Protein AF-A0A525CAX9-F1 (afdb_monomer_lite)

Foldseek 3Di:
DFDEEEEQPEEAECEAAGGLHYAHQEYAEVEYADDNEAHHEYEYHYQEYEHQHLEYEAALEYEEPAPPPDDDFAHDYADYLEYEEHNEYEYPPHYHNQAHNEYAYHNHYAAHDHDLAHNWYWHPAPDNGTAIQGVCCLQANVVSLLVSLVVVVVVCVVPHDDDDPSNCLAPSNLVSLVVLLVLLVVVLVLVVVDDPDDPDDDDDDDDDPDDCRPVVVRRYDDNVSSVVNSVSSVLSNLLNVLLVDDPVPDDPVSLVSLVVSLVSSLVSLVNLVVVVVVVVVPDDDDRPHDPDPVSSVVSNVVSVVSRD

Sequence (308 aa):
MDNAALEQQASVNHSIIGPGTHIGQGEVHASIVGPMIAQHHQSLLIACDWRKGRGNIGYGANLGANHSSRLPDQSACFGEGQFFGLNSAVQFPGNLTEAPYSILAISTTLKPQRICLPFSLIISGTNAFNRIIPAWNLENNIFLILRTYRKMSKRWQEGYSDAPDWNPFRSENRAFMHRACELLTIALDKHQELPSETQTATPNSNNMPLLLGEAATSSFAFQADIAAAVISYQQAIRFGELLDQPSELFGKKDVQEMNEIISEMLLNLNKCREKDRRLTQVVHPASPAPKDDAELLQLRDFLESLRP

Radius of gyration: 20.21 Å; chains: 1; bounding box: 51×52×52 Å

Structure (mmCIF, N/CA/C/O backbone):
data_AF-A0A525CAX9-F1
#
_entry.id   AF-A0A525CAX9-F1
#
loop_
_atom_site.group_PDB
_atom_site.id
_atom_site.type_symbol
_atom_site.label_atom_id
_atom_site.label_alt_id
_atom_site.label_comp_id
_atom_site.label_asym_id
_atom_site.label_entity_id
_atom_site.label_seq_id
_atom_site.pdbx_PDB_ins_code
_atom_site.Cartn_x
_atom_site.Cartn_y
_atom_site.Cartn_z
_atom_site.occupancy
_atom_site.B_iso_or_equiv
_atom_site.auth_seq_id
_atom_site.auth_comp_id
_atom_site.auth_asym_id
_atom_site.auth_atom_id
_atom_site.pdbx_PDB_model_num
ATOM 1 N N . MET A 1 1 ? -13.240 8.210 -21.929 1.00 47.75 1 MET A N 1
ATOM 2 C CA . MET A 1 1 ? -12.255 7.576 -22.835 1.00 47.75 1 MET A CA 1
ATOM 3 C C . MET A 1 1 ? -11.226 6.953 -21.924 1.00 47.75 1 MET A C 1
ATOM 5 O O . MET A 1 1 ? -10.614 7.690 -21.156 1.00 47.75 1 MET A O 1
ATOM 9 N N . ASP A 1 2 ? -11.092 5.632 -21.962 1.00 61.34 2 ASP A N 1
ATOM 10 C CA . ASP A 1 2 ? -10.185 4.929 -21.064 1.00 61.34 2 ASP A CA 1
ATOM 11 C C . ASP A 1 2 ? -8.745 5.094 -21.549 1.00 61.34 2 ASP A C 1
ATOM 13 O O . ASP A 1 2 ? -8.355 4.499 -22.551 1.00 61.34 2 ASP A O 1
ATOM 17 N N . ASN A 1 3 ? -7.962 5.935 -20.869 1.00 76.88 3 ASN A N 1
ATOM 18 C CA . ASN A 1 3 ? -6.652 6.368 -21.360 1.00 76.88 3 ASN A CA 1
ATOM 19 C C . ASN A 1 3 ? -5.520 5.890 -20.443 1.00 76.88 3 ASN A C 1
ATOM 21 O O . ASN A 1 3 ? -5.593 6.044 -19.226 1.00 76.88 3 ASN A O 1
ATOM 25 N N . ALA A 1 4 ? -4.435 5.388 -21.030 1.00 84.06 4 ALA A N 1
ATOM 26 C CA . ALA A 1 4 ? -3.138 5.218 -20.376 1.00 84.06 4 ALA A CA 1
ATOM 27 C C . ALA A 1 4 ? -2.102 6.109 -21.078 1.00 84.06 4 ALA A C 1
ATOM 29 O O . ALA A 1 4 ? -2.215 6.350 -22.281 1.00 84.06 4 ALA A O 1
ATOM 30 N N . ALA A 1 5 ? -1.111 6.606 -20.338 1.00 89.31 5 ALA A N 1
ATOM 31 C CA . ALA A 1 5 ? -0.101 7.526 -20.861 1.00 89.31 5 ALA A CA 1
ATOM 32 C C . ALA A 1 5 ? 1.304 6.919 -20.772 1.00 89.31 5 ALA A C 1
ATOM 34 O O . ALA A 1 5 ? 1.722 6.465 -19.703 1.00 89.31 5 ALA A O 1
ATOM 35 N N . LEU A 1 6 ? 2.026 6.944 -21.895 1.00 91.00 6 LEU A N 1
ATOM 36 C CA . LEU A 1 6 ? 3.449 6.617 -21.986 1.00 91.00 6 LEU A CA 1
ATOM 37 C C . LEU A 1 6 ? 4.216 7.894 -22.316 1.00 91.00 6 LEU A C 1
ATOM 39 O O . LEU A 1 6 ? 3.932 8.553 -23.315 1.00 91.00 6 LEU A O 1
ATOM 43 N N . GLU A 1 7 ? 5.183 8.247 -21.480 1.00 90.19 7 GLU A N 1
ATOM 44 C CA . GLU A 1 7 ? 5.907 9.510 -21.577 1.00 90.19 7 GLU A CA 1
ATOM 45 C C . GLU A 1 7 ? 7.417 9.292 -21.464 1.00 90.19 7 GLU A C 1
ATOM 47 O O . GLU A 1 7 ? 7.889 8.288 -20.930 1.00 90.19 7 GLU A O 1
ATOM 52 N N . GLN A 1 8 ? 8.191 10.272 -21.942 1.00 87.62 8 GLN A N 1
ATOM 53 C CA . GLN A 1 8 ? 9.625 10.388 -21.648 1.00 87.62 8 GLN A CA 1
ATOM 54 C C . GLN A 1 8 ? 10.411 9.089 -21.917 1.00 87.62 8 GLN A C 1
ATOM 56 O O . GLN A 1 8 ? 11.187 8.647 -21.081 1.00 87.62 8 GLN A O 1
ATOM 61 N N . GLN A 1 9 ? 10.190 8.479 -23.087 1.00 90.50 9 GLN A N 1
ATOM 62 C CA . GLN A 1 9 ? 10.870 7.248 -23.526 1.00 90.50 9 GLN A CA 1
ATOM 63 C C . GLN A 1 9 ? 10.543 5.991 -22.698 1.00 90.50 9 GLN A C 1
ATOM 65 O O . GLN A 1 9 ? 11.319 5.039 -22.698 1.00 90.50 9 GLN A O 1
ATOM 70 N N . ALA A 1 10 ? 9.389 5.955 -22.026 1.00 93.62 10 ALA A N 1
ATOM 71 C CA . ALA A 1 10 ? 8.881 4.730 -21.417 1.00 93.62 10 ALA A CA 1
ATOM 72 C C . ALA A 1 10 ? 8.770 3.579 -22.436 1.00 93.62 10 ALA A C 1
ATOM 74 O O . ALA A 1 10 ? 8.394 3.787 -23.593 1.00 93.62 10 ALA A O 1
ATOM 75 N N . SER A 1 11 ? 9.054 2.358 -21.980 1.00 94.75 11 SER A N 1
ATOM 76 C CA . SER A 1 11 ? 9.025 1.137 -22.792 1.00 94.75 11 SER A CA 1
ATOM 77 C C . SER A 1 11 ? 8.061 0.126 -22.183 1.00 94.75 11 SER A C 1
ATOM 79 O O . SER A 1 11 ? 8.110 -0.145 -20.984 1.00 94.75 11 SER A O 1
ATOM 81 N N . VAL A 1 12 ? 7.176 -0.436 -23.007 1.00 95.62 12 VAL A N 1
ATOM 82 C CA . VAL A 1 12 ? 6.201 -1.446 -22.586 1.00 95.62 12 VAL A CA 1
ATOM 83 C C . VAL A 1 12 ? 6.246 -2.618 -23.555 1.00 95.62 12 VAL A C 1
ATOM 85 O O . VAL A 1 12 ? 5.993 -2.452 -24.744 1.00 95.62 12 VAL A O 1
ATOM 88 N N . ASN A 1 13 ? 6.533 -3.812 -23.041 1.00 94.44 13 ASN A N 1
ATOM 89 C CA . ASN A 1 13 ? 6.677 -5.034 -23.827 1.00 94.44 13 ASN A CA 1
ATOM 90 C C . ASN A 1 13 ? 5.852 -6.166 -23.211 1.00 94.44 13 ASN A C 1
ATOM 92 O O . ASN A 1 13 ? 5.913 -6.402 -22.004 1.00 94.44 13 ASN A O 1
ATOM 96 N N . HIS A 1 14 ? 5.082 -6.888 -24.030 1.00 94.56 14 HIS A N 1
ATOM 97 C CA . HIS A 1 14 ? 4.277 -8.043 -23.596 1.00 94.56 14 HIS A CA 1
ATOM 98 C C . HIS A 1 14 ? 3.426 -7.786 -22.338 1.00 94.56 14 HIS A C 1
ATOM 100 O O . HIS A 1 14 ? 3.301 -8.657 -21.483 1.00 94.56 14 HIS A O 1
ATOM 106 N N . SER A 1 15 ? 2.881 -6.578 -22.193 1.00 95.25 15 SER A N 1
ATOM 107 C CA . SER A 1 15 ? 2.218 -6.144 -20.962 1.00 95.25 15 SER A CA 1
ATOM 108 C C . SER A 1 15 ? 0.845 -5.545 -21.240 1.00 95.25 15 SER A C 1
ATOM 110 O O . SER A 1 15 ? 0.604 -4.993 -22.312 1.00 95.25 15 SER A O 1
ATOM 112 N N . ILE A 1 16 ? -0.045 -5.641 -20.254 1.00 95.81 16 ILE A N 1
ATOM 113 C CA . ILE A 1 16 ? -1.383 -5.046 -20.281 1.00 95.81 16 ILE A CA 1
ATOM 114 C C . ILE A 1 16 ? -1.382 -3.841 -19.346 1.00 95.81 16 ILE A C 1
ATOM 116 O O . ILE A 1 16 ? -1.094 -3.982 -18.157 1.00 95.81 16 ILE A O 1
ATOM 120 N N . ILE A 1 17 ? -1.724 -2.665 -19.875 1.00 95.69 17 ILE A N 1
ATOM 121 C CA . ILE A 1 17 ? -1.769 -1.417 -19.108 1.00 95.69 17 ILE A CA 1
ATOM 122 C C . ILE A 1 17 ? -3.225 -1.017 -18.875 1.00 95.69 17 ILE A C 1
ATOM 124 O O . ILE A 1 17 ? -3.993 -0.844 -19.818 1.00 95.69 17 ILE A O 1
ATOM 128 N N . GLY A 1 18 ? -3.600 -0.897 -17.604 1.00 92.50 18 GLY A N 1
ATOM 129 C CA . GLY A 1 18 ? -4.933 -0.493 -17.181 1.00 92.50 18 GLY A CA 1
ATOM 130 C C . GLY A 1 18 ? -5.179 1.018 -17.300 1.00 92.50 18 GLY A C 1
ATOM 131 O O . GLY A 1 18 ? -4.233 1.806 -17.381 1.00 92.50 18 GLY A O 1
ATOM 132 N N . PRO A 1 19 ? -6.452 1.441 -17.256 1.00 90.38 19 PRO A N 1
ATOM 133 C CA . PRO A 1 19 ? -6.845 2.838 -17.410 1.00 90.38 19 PRO A CA 1
ATOM 134 C C . PRO A 1 19 ? -6.269 3.752 -16.325 1.00 90.38 19 PRO A C 1
ATOM 136 O O . PRO A 1 19 ? -6.124 3.368 -15.164 1.00 90.38 19 PRO A O 1
ATOM 139 N N . GLY A 1 20 ? -5.944 4.986 -16.697 1.00 89.00 20 GLY A N 1
ATOM 140 C CA . GLY A 1 20 ? -5.397 6.014 -15.814 1.00 89.00 20 GLY A CA 1
ATOM 141 C C . GLY A 1 20 ? -3.953 5.770 -15.372 1.00 89.00 20 GLY A C 1
ATOM 142 O O . GLY A 1 20 ? -3.403 6.576 -14.617 1.00 89.00 20 GLY A O 1
ATOM 143 N N . THR A 1 21 ? -3.324 4.681 -15.821 1.00 93.25 21 THR A N 1
ATOM 144 C CA . THR A 1 21 ? -1.914 4.399 -15.554 1.00 93.25 21 THR A CA 1
ATOM 145 C C . THR A 1 21 ? -1.020 5.331 -16.374 1.00 93.25 21 THR A C 1
ATOM 147 O O . THR A 1 21 ? -1.235 5.529 -17.569 1.00 93.25 21 THR A O 1
ATOM 150 N N . HIS A 1 22 ? -0.019 5.909 -15.713 1.00 93.25 22 HIS A N 1
ATOM 151 C CA . HIS A 1 22 ? 0.978 6.795 -16.308 1.00 93.25 22 HIS A CA 1
ATOM 152 C C . HIS A 1 22 ? 2.366 6.185 -16.109 1.00 93.25 22 HIS A C 1
ATOM 154 O O . HIS A 1 22 ? 2.772 5.961 -14.965 1.00 93.25 22 HIS A O 1
ATOM 160 N N . ILE A 1 23 ? 3.078 5.942 -17.209 1.00 94.00 23 ILE A N 1
ATOM 161 C CA . ILE A 1 23 ? 4.429 5.372 -17.229 1.00 94.00 23 ILE A CA 1
ATOM 162 C C . ILE A 1 23 ? 5.360 6.371 -17.918 1.00 94.00 23 ILE A C 1
ATOM 164 O O . ILE A 1 23 ? 5.251 6.620 -19.114 1.00 94.00 23 ILE A O 1
ATOM 168 N N . GLY A 1 24 ? 6.275 6.945 -17.147 1.00 91.00 24 GLY A N 1
ATOM 169 C CA . GLY A 1 24 ? 7.298 7.891 -17.564 1.00 91.00 24 GLY A CA 1
ATOM 170 C C . GLY A 1 24 ? 8.687 7.324 -17.287 1.00 91.00 24 GLY A C 1
ATOM 171 O O . GLY A 1 24 ? 8.960 6.881 -16.172 1.00 91.00 24 GLY A O 1
ATOM 172 N N . GLN A 1 25 ? 9.554 7.338 -18.301 1.00 91.75 25 GLN A N 1
ATOM 173 C CA . GLN A 1 25 ? 10.970 6.926 -18.251 1.00 91.75 25 GLN A CA 1
ATOM 174 C C . GLN A 1 25 ? 11.291 5.488 -17.818 1.00 91.75 25 GLN A C 1
ATOM 176 O O . GLN A 1 25 ? 12.467 5.138 -17.786 1.00 91.75 25 GLN A O 1
ATOM 181 N N . GLY A 1 26 ? 10.322 4.653 -17.443 1.00 91.25 26 GLY A N 1
ATOM 182 C CA . GLY A 1 26 ? 10.619 3.288 -17.010 1.00 91.25 26 GLY A CA 1
ATOM 183 C C . GLY A 1 26 ? 10.142 2.200 -17.963 1.00 91.25 26 GLY A C 1
ATOM 184 O O . GLY A 1 26 ? 9.510 2.454 -18.991 1.00 91.25 26 GLY A O 1
ATOM 185 N N . GLU A 1 27 ? 10.491 0.976 -17.594 1.00 94.88 27 GLU A N 1
ATOM 186 C CA . GLU A 1 27 ? 10.393 -0.220 -18.422 1.00 94.88 27 GLU A CA 1
ATOM 187 C C . GLU A 1 27 ? 9.393 -1.196 -17.799 1.00 94.88 27 GLU A C 1
ATOM 189 O O . GLU A 1 27 ? 9.493 -1.528 -16.617 1.00 94.88 27 GLU A O 1
ATOM 194 N N . VAL A 1 28 ? 8.417 -1.657 -18.583 1.00 95.44 28 VAL A N 1
ATOM 195 C CA . VAL A 1 28 ? 7.389 -2.612 -18.147 1.00 95.44 28 VAL A CA 1
ATOM 196 C C . VAL A 1 28 ? 7.375 -3.817 -19.082 1.00 95.44 28 VAL A C 1
ATOM 198 O O . VAL A 1 28 ? 7.108 -3.687 -20.276 1.00 95.44 28 VAL A O 1
ATOM 201 N N . HIS A 1 29 ? 7.654 -5.002 -18.547 1.00 94.12 29 HIS A N 1
ATOM 202 C CA . HIS A 1 29 ? 7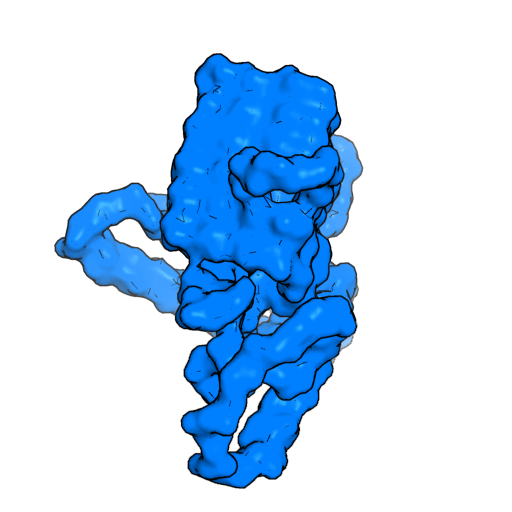.790 -6.243 -19.306 1.00 94.12 29 HIS A CA 1
ATOM 203 C C . HIS A 1 29 ? 6.924 -7.357 -18.714 1.00 94.12 29 HIS A C 1
ATOM 205 O O . HIS A 1 29 ? 6.898 -7.549 -17.499 1.00 94.12 29 HIS A O 1
ATOM 211 N N . ALA A 1 30 ? 6.244 -8.130 -19.565 1.00 93.38 30 ALA A N 1
ATOM 212 C CA . ALA A 1 30 ? 5.488 -9.324 -19.163 1.00 93.38 30 ALA A CA 1
ATOM 213 C C . ALA A 1 30 ? 4.566 -9.108 -17.938 1.00 93.38 30 ALA A C 1
ATOM 215 O O . ALA A 1 30 ? 4.484 -9.968 -17.065 1.00 93.38 30 ALA A O 1
ATOM 216 N N . SER A 1 31 ? 3.931 -7.937 -17.827 1.00 94.62 31 SER A N 1
ATOM 217 C CA . SER A 1 31 ? 3.226 -7.503 -16.613 1.00 94.62 31 SER A CA 1
ATOM 218 C C . SER A 1 31 ? 1.786 -7.067 -16.889 1.00 94.62 31 SER A C 1
ATOM 220 O O . SER A 1 31 ? 1.436 -6.663 -17.997 1.00 94.62 31 SER A O 1
ATOM 222 N N . ILE A 1 32 ? 0.944 -7.099 -15.857 1.00 95.81 32 ILE A N 1
ATOM 223 C CA . ILE A 1 32 ? -0.391 -6.490 -15.862 1.00 95.81 32 ILE A CA 1
ATOM 224 C C . ILE A 1 32 ? -0.364 -5.322 -14.877 1.00 95.81 32 ILE A C 1
ATOM 226 O O . ILE A 1 32 ? -0.189 -5.534 -13.682 1.00 95.81 32 ILE A O 1
ATOM 230 N N . VAL A 1 33 ? -0.511 -4.087 -15.360 1.00 95.62 33 VAL A N 1
ATOM 231 C CA . VAL A 1 33 ? -0.244 -2.872 -14.574 1.00 95.62 33 VAL A CA 1
ATOM 232 C C . VAL A 1 33 ? -1.423 -1.912 -14.649 1.00 95.62 33 VAL A C 1
ATOM 234 O O . VAL A 1 33 ? -1.624 -1.231 -15.652 1.00 95.62 33 VAL A O 1
ATOM 237 N N . GLY A 1 34 ? -2.189 -1.798 -13.568 1.00 91.19 34 GLY A N 1
ATOM 238 C CA . GLY A 1 34 ? -3.208 -0.760 -13.423 1.00 91.19 34 GLY A CA 1
ATOM 239 C C . GLY A 1 34 ? -4.495 -1.282 -12.801 1.00 91.19 34 GLY A C 1
ATOM 240 O O . GLY A 1 34 ? -4.584 -2.467 -12.496 1.00 91.19 34 GLY A O 1
ATOM 241 N N . PRO A 1 35 ? -5.500 -0.413 -12.616 1.00 92.06 35 PRO A N 1
ATOM 242 C CA . PRO A 1 35 ? -5.592 0.973 -13.104 1.00 92.06 35 PRO A CA 1
ATOM 243 C C . PRO A 1 35 ? -4.819 1.995 -12.254 1.00 92.06 35 PRO A C 1
ATOM 245 O O . PRO A 1 35 ? -4.370 1.684 -11.157 1.00 92.06 35 PRO A O 1
ATOM 248 N N . MET A 1 36 ? -4.720 3.246 -12.710 1.00 91.06 36 MET A N 1
ATOM 249 C CA . MET A 1 36 ? -4.302 4.400 -11.892 1.00 91.06 36 MET A CA 1
ATOM 250 C C . MET A 1 36 ? -2.930 4.254 -11.208 1.00 91.06 36 MET A C 1
ATOM 252 O O . MET A 1 36 ? -2.714 4.763 -10.106 1.00 91.06 36 MET A O 1
ATOM 256 N N . ILE A 1 37 ? -1.992 3.556 -11.851 1.00 93.75 37 ILE A N 1
ATOM 257 C CA . ILE A 1 37 ? -0.610 3.464 -11.372 1.00 93.75 37 ILE A CA 1
ATOM 258 C C . ILE A 1 37 ? 0.186 4.679 -11.842 1.00 93.75 37 ILE A C 1
ATOM 260 O O . ILE A 1 37 ? 0.045 5.136 -12.975 1.00 93.75 37 ILE A O 1
ATOM 264 N N . ALA A 1 38 ? 1.026 5.203 -10.958 1.00 92.44 38 ALA A N 1
ATOM 265 C CA . ALA A 1 38 ? 1.937 6.294 -11.254 1.00 92.44 38 ALA A CA 1
ATOM 266 C C . ALA A 1 38 ? 3.389 5.806 -11.225 1.00 92.44 38 ALA A C 1
ATOM 268 O O . ALA A 1 38 ? 3.915 5.465 -10.167 1.00 92.44 38 ALA A O 1
ATOM 269 N N . GLN A 1 39 ? 4.036 5.833 -12.384 1.00 92.69 39 GLN A N 1
ATOM 270 C CA . GLN A 1 39 ? 5.456 5.569 -12.564 1.00 92.69 39 GLN A CA 1
ATOM 271 C C . GLN A 1 39 ? 6.042 6.776 -13.293 1.00 92.69 39 GLN A C 1
ATOM 273 O O . GLN A 1 39 ? 5.865 6.907 -14.492 1.00 92.69 39 GLN A O 1
ATOM 278 N N . HIS A 1 40 ? 6.652 7.720 -12.578 1.00 87.25 40 HIS A N 1
ATOM 279 C CA . HIS A 1 40 ? 7.065 9.010 -13.164 1.00 87.25 40 HIS A CA 1
ATOM 280 C C . HIS A 1 40 ? 8.547 9.086 -13.538 1.00 87.25 40 HIS A C 1
ATOM 282 O O . HIS A 1 40 ? 8.970 10.044 -14.180 1.00 87.25 40 HIS A O 1
ATOM 288 N N . HIS A 1 41 ? 9.336 8.115 -13.095 1.00 92.06 41 HIS A N 1
ATOM 289 C CA . HIS A 1 41 ? 10.780 8.120 -13.243 1.00 92.06 41 HIS A CA 1
ATOM 290 C C . HIS A 1 41 ? 11.278 6.736 -13.657 1.00 92.06 41 HIS A C 1
ATOM 292 O O . HIS A 1 41 ? 10.556 5.738 -13.538 1.00 92.06 41 HIS A O 1
ATOM 298 N N . GLN A 1 42 ? 12.542 6.679 -14.079 1.00 94.38 42 GLN A N 1
ATOM 299 C CA . GLN A 1 42 ? 13.192 5.433 -14.460 1.00 94.38 42 GLN A CA 1
ATOM 300 C C . GLN A 1 42 ? 13.060 4.384 -13.351 1.00 94.38 42 GLN A C 1
ATOM 302 O O . GLN A 1 42 ? 13.404 4.624 -12.195 1.00 94.38 42 GLN A O 1
ATOM 307 N N . SER A 1 43 ? 12.483 3.247 -13.711 1.00 94.81 43 SER A N 1
ATOM 308 C CA . SER A 1 43 ? 12.160 2.112 -12.846 1.00 94.81 43 SER A CA 1
ATOM 309 C C . SER A 1 43 ? 11.848 0.912 -13.737 1.00 94.81 43 SER A C 1
ATOM 311 O O . SER A 1 43 ? 11.619 1.077 -14.939 1.00 94.81 43 SER A O 1
ATOM 313 N N . LEU A 1 44 ? 11.859 -0.285 -13.159 1.00 93.50 44 LEU A N 1
ATOM 314 C CA . LEU A 1 44 ? 11.668 -1.535 -13.883 1.00 93.50 44 LEU A CA 1
ATOM 315 C C . LEU A 1 44 ? 10.531 -2.345 -13.257 1.00 93.50 44 LEU A C 1
ATOM 317 O O . LEU A 1 44 ? 10.551 -2.591 -12.052 1.00 93.50 44 LEU A O 1
ATOM 321 N N . LEU A 1 45 ? 9.581 -2.789 -14.078 1.00 93.62 45 LEU A N 1
ATOM 322 C CA . LEU A 1 45 ? 8.586 -3.814 -13.755 1.00 93.62 45 LEU A CA 1
ATOM 323 C C . LEU A 1 45 ? 8.744 -4.994 -14.712 1.00 93.62 45 LEU A C 1
ATOM 325 O O . LEU A 1 45 ? 8.618 -4.825 -15.924 1.00 93.62 45 LEU A O 1
ATOM 329 N N . ILE A 1 46 ? 8.940 -6.197 -14.182 1.00 92.75 46 ILE A N 1
ATOM 330 C CA . ILE A 1 46 ? 8.961 -7.440 -14.964 1.00 92.75 46 ILE A CA 1
ATOM 331 C C . ILE A 1 46 ? 8.091 -8.482 -14.267 1.00 92.75 46 ILE A C 1
ATOM 333 O O . ILE A 1 46 ? 8.179 -8.600 -13.055 1.00 92.75 46 ILE A O 1
ATOM 337 N N . ALA A 1 47 ? 7.281 -9.254 -14.998 1.00 92.31 47 ALA A N 1
ATOM 338 C CA . ALA A 1 47 ? 6.506 -10.383 -14.452 1.00 92.31 47 ALA A CA 1
ATOM 339 C C . ALA A 1 47 ? 5.668 -10.033 -13.199 1.00 92.31 47 ALA A C 1
ATOM 341 O O . ALA A 1 47 ? 5.567 -10.809 -12.243 1.00 92.31 47 ALA A O 1
ATOM 342 N N . CYS A 1 48 ? 5.066 -8.842 -13.200 1.00 93.50 48 CYS A N 1
ATOM 343 C CA . CYS A 1 48 ? 4.243 -8.335 -12.107 1.00 93.50 48 CYS A CA 1
ATOM 344 C C . CYS A 1 48 ? 2.748 -8.386 -12.460 1.00 93.50 48 CYS A C 1
ATOM 346 O O . CYS A 1 48 ? 2.335 -7.915 -13.519 1.00 93.50 48 CYS A O 1
ATOM 348 N N . ASP A 1 49 ? 1.921 -8.890 -11.545 1.00 95.12 49 ASP A N 1
ATOM 349 C CA . ASP A 1 49 ? 0.461 -8.770 -11.575 1.00 95.12 49 ASP A CA 1
ATOM 350 C C . ASP A 1 49 ? 0.010 -7.690 -10.585 1.00 95.12 49 ASP A C 1
ATOM 352 O O . ASP A 1 49 ? 0.024 -7.876 -9.366 1.00 95.12 49 ASP A O 1
ATOM 356 N N . TRP A 1 50 ? -0.410 -6.547 -11.122 1.00 95.88 50 TRP A N 1
ATOM 357 C CA . TRP A 1 50 ? -0.873 -5.397 -10.359 1.00 95.88 50 TRP A CA 1
ATOM 358 C C . TRP A 1 50 ? -2.228 -4.874 -10.847 1.00 95.88 50 TRP A C 1
ATOM 360 O O . TRP A 1 50 ? -2.437 -3.668 -10.981 1.00 95.88 50 TRP A O 1
ATOM 370 N N . ARG A 1 51 ? -3.180 -5.792 -11.062 1.00 94.38 51 ARG A N 1
ATOM 371 C CA . ARG A 1 51 ? -4.570 -5.494 -11.476 1.00 94.38 51 ARG A CA 1
ATOM 372 C C . ARG A 1 51 ? -5.372 -4.628 -10.498 1.00 94.38 51 ARG A C 1
ATOM 374 O O . ARG A 1 51 ? -6.388 -4.045 -10.864 1.00 94.38 51 ARG A O 1
ATOM 381 N N . LYS A 1 52 ? -4.965 -4.585 -9.227 1.00 93.00 52 LYS A N 1
ATOM 382 C CA . LYS A 1 52 ? -5.643 -3.796 -8.183 1.00 93.00 52 LYS A CA 1
ATOM 383 C C . LYS A 1 52 ? -5.274 -2.305 -8.226 1.00 93.00 52 LYS A C 1
ATOM 385 O O . LYS A 1 52 ? -6.013 -1.481 -7.678 1.00 93.00 52 LYS A O 1
ATOM 390 N N . GLY A 1 53 ? -4.173 -1.963 -8.902 1.00 93.44 53 GLY A N 1
ATOM 391 C CA . GLY A 1 53 ? -3.844 -0.597 -9.288 1.00 93.44 53 GLY A CA 1
ATOM 392 C C . GLY A 1 53 ? -3.611 0.397 -8.145 1.00 93.44 53 GLY A C 1
ATOM 393 O O . GLY A 1 53 ? -3.292 0.024 -7.018 1.00 93.44 53 GLY A O 1
ATOM 394 N N . ARG A 1 54 ? -3.791 1.690 -8.450 1.00 92.38 54 ARG A N 1
ATOM 395 C CA . ARG A 1 54 ? -3.729 2.853 -7.535 1.00 92.38 54 ARG A CA 1
ATOM 396 C C . ARG A 1 54 ? -2.374 3.073 -6.860 1.00 92.38 54 ARG A C 1
ATOM 398 O O . ARG A 1 54 ? -2.273 3.810 -5.883 1.00 92.38 54 ARG A O 1
ATOM 405 N N . GLY A 1 55 ? -1.349 2.410 -7.373 1.00 94.19 55 GLY A N 1
ATOM 406 C CA . GLY A 1 55 ? -0.014 2.392 -6.810 1.00 94.19 55 GLY A CA 1
ATOM 407 C C . GLY A 1 55 ? 0.893 3.519 -7.265 1.00 94.19 55 GLY A C 1
ATOM 408 O O . GLY A 1 55 ? 0.582 4.285 -8.180 1.00 94.19 55 GLY A O 1
ATOM 409 N N . ASN A 1 56 ? 2.064 3.568 -6.643 1.00 95.31 56 ASN A N 1
ATOM 410 C CA . ASN A 1 56 ? 3.131 4.486 -7.008 1.00 95.31 56 ASN A CA 1
ATOM 411 C C . ASN A 1 56 ? 4.483 3.766 -7.011 1.00 95.31 56 ASN A C 1
ATOM 413 O O . ASN A 1 56 ? 4.761 2.952 -6.126 1.00 95.31 56 ASN A O 1
ATOM 417 N N . ILE A 1 57 ? 5.308 4.076 -8.007 1.00 96.12 57 ILE A N 1
ATOM 418 C CA . ILE A 1 57 ? 6.634 3.501 -8.201 1.00 96.12 57 ILE A CA 1
ATOM 419 C C . ILE A 1 57 ? 7.667 4.630 -8.158 1.00 96.12 57 ILE A C 1
ATOM 421 O O . ILE A 1 57 ? 7.677 5.529 -9.003 1.00 96.12 57 ILE A O 1
ATOM 425 N N . GLY A 1 58 ? 8.537 4.574 -7.152 1.00 94.88 58 GLY A N 1
ATOM 426 C CA . GLY A 1 58 ? 9.651 5.492 -6.982 1.00 94.88 58 GLY A CA 1
ATOM 427 C C . GLY A 1 58 ? 10.762 5.280 -8.012 1.00 94.88 58 GLY A C 1
ATOM 428 O O . GLY A 1 58 ? 10.924 4.200 -8.579 1.00 94.88 58 GLY A O 1
ATOM 429 N N . TYR A 1 59 ? 11.568 6.321 -8.223 1.00 95.25 59 TYR A N 1
ATOM 430 C CA . TYR A 1 59 ? 12.760 6.241 -9.069 1.00 95.25 59 TYR A CA 1
ATOM 431 C C . TYR A 1 59 ? 13.713 5.130 -8.608 1.00 95.25 59 TYR A C 1
ATOM 433 O O . TYR A 1 59 ? 13.939 4.952 -7.410 1.00 95.25 59 TYR A O 1
ATOM 441 N N . GLY A 1 60 ? 14.266 4.396 -9.569 1.00 94.56 60 GLY A N 1
ATOM 442 C CA . GLY A 1 60 ? 15.192 3.289 -9.356 1.00 94.56 60 GLY A CA 1
ATOM 443 C C . GLY A 1 60 ? 14.556 2.038 -8.752 1.00 94.56 60 GLY A C 1
ATOM 444 O O . GLY A 1 60 ? 15.276 1.083 -8.467 1.00 94.56 60 GLY A O 1
ATOM 445 N N . ALA A 1 61 ? 13.233 2.012 -8.543 1.00 95.81 61 ALA A N 1
ATOM 446 C CA . ALA A 1 61 ? 12.563 0.813 -8.063 1.00 95.81 61 ALA A CA 1
ATOM 447 C C . ALA A 1 61 ? 12.661 -0.318 -9.104 1.00 95.81 61 ALA A C 1
ATOM 449 O O . ALA A 1 61 ? 12.389 -0.108 -10.289 1.00 95.81 61 ALA A O 1
ATOM 450 N N . ASN A 1 62 ? 13.042 -1.513 -8.652 1.00 94.69 62 ASN A N 1
ATOM 451 C CA . ASN A 1 62 ? 13.206 -2.709 -9.474 1.00 94.69 62 ASN A CA 1
ATOM 452 C C . ASN A 1 62 ? 12.236 -3.806 -9.012 1.00 94.69 62 ASN A C 1
ATOM 454 O O . ASN A 1 62 ? 12.526 -4.591 -8.103 1.00 94.69 62 ASN A O 1
ATOM 458 N N . LEU A 1 63 ? 11.051 -3.830 -9.616 1.00 93.50 63 LEU A N 1
ATOM 459 C CA . LEU A 1 63 ? 9.993 -4.784 -9.314 1.00 93.50 63 LEU A CA 1
ATOM 460 C C . LEU A 1 63 ? 10.133 -5.994 -10.242 1.00 93.50 63 LEU A C 1
ATOM 462 O O . LEU A 1 63 ? 9.635 -5.998 -11.365 1.00 93.50 63 LEU A O 1
ATOM 466 N N . GLY A 1 64 ? 10.856 -7.006 -9.769 1.00 79.00 64 GLY A N 1
ATOM 467 C CA . GLY A 1 64 ? 11.255 -8.160 -10.575 1.00 79.00 64 GLY A CA 1
ATOM 468 C C . GLY A 1 64 ? 12.758 -8.313 -10.732 1.00 79.00 64 GLY A C 1
ATOM 469 O O . GLY A 1 64 ? 13.245 -8.749 -11.774 1.00 79.00 64 GLY A O 1
ATOM 470 N N . ALA A 1 65 ? 13.497 -8.028 -9.659 1.00 68.50 65 ALA A N 1
ATOM 471 C CA . ALA A 1 65 ? 14.936 -8.224 -9.557 1.00 68.50 65 ALA A CA 1
ATOM 472 C C . ALA A 1 65 ? 15.291 -9.722 -9.411 1.00 68.50 65 ALA A C 1
ATOM 474 O O . ALA A 1 65 ? 15.889 -10.131 -8.416 1.00 68.50 65 ALA A O 1
ATOM 475 N N . ASN A 1 66 ? 14.888 -10.559 -10.374 1.00 69.50 66 ASN A N 1
ATOM 476 C CA . ASN A 1 66 ? 15.043 -12.017 -10.315 1.00 69.50 66 ASN A CA 1
ATOM 477 C C . ASN A 1 66 ? 15.998 -12.592 -11.379 1.00 69.50 66 ASN A C 1
ATOM 479 O O . ASN A 1 66 ? 15.866 -13.743 -11.779 1.00 69.50 66 ASN A O 1
ATOM 483 N N . HIS A 1 67 ? 17.028 -11.844 -11.786 1.00 63.47 67 HIS A N 1
ATOM 484 C CA . HIS A 1 67 ? 18.138 -12.362 -12.605 1.00 63.47 67 HIS A CA 1
ATOM 485 C C . HIS A 1 67 ? 19.056 -13.303 -11.782 1.00 63.47 67 HIS A C 1
ATOM 487 O O . HIS A 1 67 ? 20.258 -13.089 -11.644 1.00 63.47 67 HIS A O 1
ATOM 493 N N . SER A 1 68 ? 18.478 -14.342 -11.171 1.00 63.97 68 SER A N 1
ATOM 494 C CA . SER A 1 68 ? 19.113 -15.196 -10.159 1.00 63.97 68 SER A CA 1
ATOM 495 C C . SER A 1 68 ? 19.790 -16.446 -10.728 1.00 63.97 68 SER A C 1
ATOM 497 O O . SER A 1 68 ? 20.268 -17.277 -9.957 1.00 63.97 68 SER A O 1
ATOM 499 N N . SER A 1 69 ? 19.861 -16.587 -12.061 1.00 63.31 69 SER A N 1
ATOM 500 C CA . SER A 1 69 ? 20.367 -17.771 -12.789 1.00 63.31 69 SER A CA 1
ATOM 501 C C . SER A 1 69 ? 19.600 -19.082 -12.525 1.00 63.31 69 SER A C 1
ATOM 503 O O . SER A 1 69 ? 20.095 -20.166 -12.831 1.00 63.31 69 SER A O 1
ATOM 505 N N . ARG A 1 70 ? 18.390 -19.001 -11.953 1.00 58.44 70 ARG A N 1
ATOM 506 C CA . ARG A 1 70 ? 17.514 -20.148 -11.651 1.00 58.44 70 ARG A CA 1
ATOM 507 C C . ARG A 1 70 ? 16.439 -20.328 -12.745 1.00 58.44 70 ARG A C 1
ATOM 509 O O . ARG A 1 70 ? 16.284 -19.463 -13.597 1.00 58.44 70 ARG A O 1
ATOM 516 N N . LEU A 1 71 ? 15.770 -21.491 -12.755 1.00 48.28 71 LEU A N 1
ATOM 517 C CA . LEU A 1 71 ? 14.699 -21.890 -13.699 1.00 48.28 71 LEU A CA 1
ATOM 518 C C . LEU A 1 71 ? 13.576 -20.826 -13.835 1.00 48.28 71 LEU A C 1
ATOM 520 O O . LEU A 1 71 ? 13.367 -20.084 -12.877 1.00 48.28 71 LEU A O 1
ATOM 524 N N . PRO A 1 72 ? 12.842 -20.790 -14.977 1.00 50.59 72 PRO A N 1
ATOM 525 C CA . PRO A 1 72 ? 12.005 -19.663 -15.406 1.00 50.59 72 PRO A CA 1
ATOM 526 C C . PRO A 1 72 ? 10.984 -19.169 -14.376 1.00 50.59 72 PRO A C 1
ATOM 528 O O . PRO A 1 72 ? 10.388 -19.935 -13.616 1.00 50.59 72 PRO A O 1
ATOM 531 N N . ASP A 1 73 ? 10.821 -17.848 -14.402 1.00 61.94 73 ASP A N 1
ATOM 532 C CA . ASP A 1 73 ? 10.753 -16.997 -13.223 1.00 61.94 73 ASP A CA 1
ATOM 533 C C . ASP A 1 73 ? 9.343 -16.821 -12.653 1.00 61.94 73 ASP A C 1
ATOM 535 O O . ASP A 1 73 ? 8.368 -16.576 -13.360 1.00 61.94 73 ASP A O 1
ATOM 539 N N . GLN A 1 74 ? 9.258 -16.942 -11.329 1.00 78.06 74 GLN A N 1
ATOM 540 C CA . GLN A 1 74 ? 8.056 -16.698 -10.532 1.00 78.06 74 GLN A CA 1
ATOM 541 C C . GLN A 1 74 ? 7.570 -15.249 -10.721 1.00 78.06 74 GLN A C 1
ATOM 543 O O . GLN A 1 74 ? 8.305 -14.413 -11.229 1.00 78.06 74 GLN A O 1
ATOM 548 N N . SER A 1 75 ? 6.346 -14.929 -10.312 1.00 87.50 75 SER A N 1
ATOM 549 C CA . SER A 1 75 ? 5.808 -13.568 -10.418 1.00 87.50 75 SER A CA 1
ATOM 550 C C . SER A 1 75 ? 5.773 -12.856 -9.067 1.00 87.50 75 SER A C 1
ATOM 552 O O . SER A 1 75 ? 5.946 -13.469 -8.002 1.00 87.50 75 SER A O 1
ATOM 554 N N . ALA A 1 76 ? 5.500 -11.553 -9.105 1.00 92.00 76 ALA A N 1
ATOM 555 C CA . ALA A 1 76 ? 4.951 -10.858 -7.951 1.00 92.00 76 ALA A CA 1
ATOM 556 C C . ALA A 1 76 ? 3.512 -10.415 -8.190 1.00 92.00 76 ALA A C 1
ATOM 558 O O . ALA A 1 76 ? 3.173 -9.936 -9.269 1.00 92.00 76 ALA A O 1
ATOM 559 N N . CYS A 1 77 ? 2.687 -10.534 -7.154 1.00 95.31 77 CYS A N 1
ATOM 560 C CA . CYS A 1 77 ? 1.321 -10.031 -7.145 1.00 95.31 77 CYS A CA 1
ATOM 561 C C . CYS A 1 77 ? 1.205 -8.894 -6.131 1.00 95.31 77 CYS A C 1
ATOM 563 O O . CYS A 1 77 ? 1.569 -9.062 -4.963 1.00 95.31 77 CYS A O 1
ATOM 565 N N . PHE A 1 78 ? 0.680 -7.749 -6.556 1.00 96.94 78 PHE A N 1
ATOM 566 C CA . PHE A 1 78 ? 0.593 -6.551 -5.726 1.00 96.94 78 PHE A CA 1
ATOM 567 C C . PHE A 1 78 ? -0.854 -6.174 -5.404 1.00 96.94 78 PHE A C 1
ATOM 569 O O . PHE A 1 78 ? -1.745 -6.232 -6.256 1.00 96.94 78 PHE A O 1
ATOM 576 N N . GLY A 1 79 ? -1.077 -5.771 -4.151 1.00 94.81 79 GLY A N 1
ATOM 577 C CA . GLY A 1 79 ? -2.336 -5.191 -3.696 1.00 94.81 79 GLY A CA 1
ATOM 578 C C . GLY A 1 79 ? -2.549 -3.783 -4.244 1.00 94.81 79 GLY A C 1
ATOM 579 O O . GLY A 1 79 ? -1.665 -3.175 -4.855 1.00 94.81 79 GLY A O 1
ATOM 580 N N . GLU A 1 80 ? -3.744 -3.240 -4.037 1.00 93.69 80 GLU A N 1
ATOM 581 C CA . GLU A 1 80 ? -4.014 -1.859 -4.431 1.00 93.69 80 GLU A CA 1
ATOM 582 C C . GLU A 1 80 ? -3.135 -0.875 -3.654 1.00 93.69 80 GLU A C 1
ATOM 584 O O . GLU A 1 80 ? -2.730 -1.144 -2.524 1.00 93.69 80 GLU A O 1
ATOM 589 N N . GLY A 1 81 ? -2.883 0.300 -4.220 1.00 94.44 81 GLY A N 1
ATOM 590 C CA . GLY A 1 81 ? -2.307 1.406 -3.458 1.00 94.44 81 GLY A CA 1
ATOM 591 C C . GLY A 1 81 ? -0.873 1.178 -2.981 1.00 94.44 81 GLY A C 1
ATOM 592 O O . GLY A 1 81 ? -0.371 1.984 -2.201 1.00 94.44 81 GLY A O 1
ATOM 593 N N . GLN A 1 82 ? -0.214 0.099 -3.416 1.00 96.25 82 GLN A N 1
ATOM 594 C CA . GLN A 1 82 ? 1.151 -0.202 -3.009 1.00 96.25 82 GLN A CA 1
ATOM 595 C C . GLN A 1 82 ? 2.090 0.926 -3.459 1.00 96.25 82 GLN A C 1
ATOM 597 O O . GLN A 1 82 ? 2.030 1.409 -4.594 1.00 96.25 82 GLN A O 1
ATOM 602 N N . PHE A 1 83 ? 2.956 1.354 -2.550 1.00 96.56 83 PHE A N 1
ATOM 603 C CA . PHE A 1 83 ? 3.959 2.375 -2.810 1.00 96.56 83 PHE A CA 1
ATOM 604 C C . PHE A 1 83 ? 5.345 1.742 -2.734 1.00 96.56 83 PHE A C 1
ATOM 606 O O . PHE A 1 83 ? 5.735 1.208 -1.695 1.00 96.56 83 PHE A O 1
ATOM 613 N N . PHE A 1 84 ? 6.101 1.813 -3.822 1.00 97.19 84 PHE A N 1
ATOM 614 C CA . PHE A 1 84 ? 7.479 1.338 -3.872 1.00 97.19 84 PHE A CA 1
ATOM 615 C C . PHE A 1 84 ? 8.432 2.520 -3.735 1.00 97.19 84 PHE A C 1
ATOM 617 O O . PHE A 1 84 ? 8.467 3.402 -4.589 1.00 97.19 84 PHE A O 1
ATOM 624 N N . GLY A 1 85 ? 9.185 2.557 -2.636 1.00 95.31 85 GLY A N 1
ATOM 625 C CA . GLY A 1 85 ? 10.153 3.607 -2.346 1.00 95.31 85 GLY A CA 1
ATOM 626 C C . GLY A 1 85 ? 11.289 3.668 -3.363 1.00 95.31 85 GLY A C 1
ATOM 627 O O . GLY A 1 85 ? 11.517 2.733 -4.136 1.00 95.31 85 GLY A O 1
ATOM 628 N N . LEU A 1 86 ? 12.022 4.782 -3.344 1.00 94.94 86 LEU A N 1
ATOM 629 C CA . LEU A 1 86 ? 13.171 4.990 -4.227 1.00 94.94 86 LEU A CA 1
ATOM 630 C C . LEU A 1 86 ? 14.180 3.843 -4.073 1.00 94.94 86 LEU A C 1
ATOM 632 O O . LEU A 1 86 ? 14.422 3.391 -2.954 1.00 94.94 86 LEU A O 1
ATOM 636 N N . ASN A 1 87 ? 14.760 3.368 -5.173 1.00 95.50 87 ASN A N 1
ATOM 637 C CA . ASN A 1 87 ? 15.746 2.277 -5.192 1.00 95.50 87 ASN A CA 1
ATOM 638 C C . ASN A 1 87 ? 15.315 0.997 -4.447 1.00 95.50 87 ASN A C 1
ATOM 640 O O . ASN A 1 87 ? 16.159 0.208 -4.022 1.00 95.50 87 ASN A O 1
ATOM 644 N N . SER A 1 88 ? 14.014 0.793 -4.230 1.00 95.50 88 SER A N 1
ATOM 645 C CA . SER A 1 88 ? 13.511 -0.447 -3.643 1.00 95.50 88 SER A CA 1
ATOM 646 C C . SER A 1 88 ? 13.548 -1.580 -4.669 1.00 95.50 88 SER A C 1
ATOM 648 O O . SER A 1 88 ? 13.542 -1.344 -5.874 1.00 95.50 88 SER A O 1
ATOM 650 N N . ALA A 1 89 ? 13.604 -2.826 -4.213 1.00 94.94 89 ALA A N 1
ATOM 651 C CA . ALA A 1 89 ? 13.625 -3.984 -5.101 1.00 94.94 89 ALA A CA 1
ATOM 652 C C . ALA A 1 89 ? 12.632 -5.043 -4.635 1.00 94.94 89 ALA A C 1
ATOM 654 O O . ALA A 1 89 ? 12.414 -5.199 -3.438 1.00 94.94 89 ALA A O 1
ATOM 655 N N . VAL A 1 90 ? 12.056 -5.801 -5.564 1.00 93.75 90 VAL A N 1
ATOM 656 C CA . VAL A 1 90 ? 11.213 -6.961 -5.254 1.00 93.75 90 VAL A CA 1
ATOM 657 C C . VAL A 1 90 ? 11.831 -8.208 -5.862 1.00 93.75 90 VAL A C 1
ATOM 659 O O . VAL A 1 90 ? 11.983 -8.299 -7.081 1.00 93.75 90 VAL A O 1
ATOM 662 N N . GLN A 1 91 ? 12.179 -9.159 -4.997 1.00 89.88 91 GLN A N 1
ATOM 663 C CA . GLN A 1 91 ? 12.587 -10.507 -5.378 1.00 89.88 91 GLN A CA 1
ATOM 664 C C . GLN A 1 91 ? 11.369 -11.425 -5.444 1.00 89.88 91 GLN A C 1
ATOM 666 O O . GLN A 1 91 ? 10.400 -11.254 -4.702 1.00 89.88 91 GLN A O 1
ATOM 671 N N . PHE A 1 92 ? 11.430 -12.424 -6.319 1.00 88.12 92 PHE A N 1
ATOM 672 C CA . PHE A 1 92 ? 10.331 -13.359 -6.523 1.00 88.12 92 PHE A CA 1
ATOM 673 C C . PHE A 1 92 ? 10.528 -14.673 -5.764 1.00 88.12 92 PHE A C 1
ATOM 675 O O . PHE A 1 92 ? 11.666 -15.129 -5.617 1.00 88.12 92 PHE A O 1
ATOM 682 N N . PRO A 1 93 ? 9.434 -15.313 -5.313 1.00 89.38 93 PRO A N 1
ATOM 683 C CA . PRO A 1 93 ? 8.032 -14.875 -5.423 1.00 89.38 93 PRO A CA 1
ATOM 684 C C . PRO A 1 93 ? 7.659 -13.788 -4.405 1.00 89.38 93 PRO A C 1
ATOM 686 O O . PRO A 1 93 ? 8.047 -13.865 -3.242 1.00 89.38 93 PRO A O 1
ATOM 689 N N . GLY A 1 94 ? 6.844 -12.815 -4.818 1.00 89.88 94 GLY A N 1
ATOM 690 C CA . GLY A 1 94 ? 6.312 -11.776 -3.927 1.00 89.88 94 GLY A CA 1
ATOM 691 C C . GLY A 1 94 ? 4.786 -11.748 -3.938 1.00 89.88 94 GLY A C 1
ATOM 692 O O . GLY A 1 94 ? 4.181 -11.743 -5.004 1.00 89.88 94 GLY A O 1
ATOM 693 N N . ASN A 1 95 ? 4.132 -11.710 -2.777 1.00 94.56 95 ASN A N 1
ATOM 694 C CA . ASN A 1 95 ? 2.674 -11.571 -2.731 1.00 94.56 95 ASN A CA 1
ATOM 695 C C . ASN A 1 95 ? 2.233 -10.540 -1.685 1.00 94.56 95 ASN A C 1
ATOM 697 O O . ASN A 1 95 ? 2.360 -10.765 -0.484 1.00 94.56 95 ASN A O 1
ATOM 701 N N . LEU A 1 96 ? 1.691 -9.424 -2.169 1.00 96.62 96 LEU A N 1
ATOM 702 C CA . LEU A 1 96 ? 1.157 -8.311 -1.385 1.00 96.62 96 LEU A CA 1
ATOM 703 C C . LEU A 1 96 ? -0.338 -8.080 -1.662 1.00 96.62 96 LEU A C 1
ATOM 705 O O . LEU A 1 96 ? -0.844 -6.994 -1.389 1.00 96.62 96 LEU A O 1
ATOM 709 N N . THR A 1 97 ? -1.061 -9.050 -2.237 1.00 96.31 97 THR A N 1
ATOM 710 C CA . THR A 1 97 ? -2.471 -8.856 -2.640 1.00 96.31 97 THR A CA 1
ATOM 711 C C . THR A 1 97 ? -3.394 -8.553 -1.463 1.00 96.31 97 THR A C 1
ATOM 713 O O . THR A 1 97 ? -4.420 -7.911 -1.650 1.00 96.31 97 THR A O 1
ATOM 716 N N . GLU A 1 98 ? -3.010 -8.988 -0.262 1.00 96.62 98 GLU A N 1
ATOM 717 C CA . GLU A 1 98 ? -3.731 -8.778 1.002 1.00 96.62 98 GLU A CA 1
ATOM 718 C C . GLU A 1 98 ? -3.036 -7.737 1.898 1.00 96.62 98 GLU A C 1
ATOM 720 O O . GLU A 1 98 ? -3.312 -7.646 3.092 1.00 96.62 98 GLU A O 1
ATOM 725 N N . ALA A 1 99 ? -2.115 -6.950 1.333 1.00 96.88 99 ALA A N 1
ATOM 726 C CA . ALA A 1 99 ? -1.439 -5.849 2.015 1.00 96.88 99 ALA A CA 1
ATOM 727 C C . ALA A 1 99 ? -1.668 -4.497 1.305 1.00 96.88 99 ALA A C 1
ATOM 729 O O . ALA A 1 99 ? -0.697 -3.776 1.046 1.00 96.88 99 ALA A O 1
ATOM 730 N N . PRO A 1 100 ? -2.925 -4.128 0.975 1.00 96.62 100 PRO A N 1
ATOM 731 C CA . PRO A 1 100 ? -3.233 -2.882 0.279 1.00 96.62 100 PRO A CA 1
ATOM 732 C C . PRO A 1 100 ? -2.666 -1.657 0.997 1.00 96.62 100 PRO A C 1
ATOM 734 O O . PRO A 1 100 ? -2.559 -1.634 2.223 1.00 96.62 100 PRO A O 1
ATOM 737 N N . TYR A 1 101 ? -2.324 -0.627 0.224 1.00 96.81 101 TYR A N 1
ATOM 738 C CA . TYR A 1 101 ? -1.793 0.650 0.708 1.00 96.81 101 TYR A CA 1
ATOM 739 C C . TYR A 1 101 ? -0.550 0.524 1.597 1.00 96.81 101 TYR A C 1
ATOM 741 O O . TYR A 1 101 ? -0.323 1.368 2.462 1.00 96.81 101 TYR A O 1
ATOM 749 N N . SER A 1 102 ? 0.263 -0.517 1.415 1.00 96.81 102 SER A N 1
ATOM 750 C CA . SER A 1 102 ? 1.544 -0.637 2.114 1.00 96.81 102 SER A CA 1
ATOM 751 C C . SER A 1 102 ? 2.648 0.140 1.388 1.00 96.81 102 SER A C 1
ATOM 753 O O . SER A 1 102 ? 2.557 0.429 0.192 1.00 96.81 102 SER A O 1
ATOM 755 N N . ILE A 1 103 ? 3.717 0.473 2.108 1.00 96.44 103 ILE A N 1
ATOM 756 C CA . ILE A 1 103 ? 4.927 1.102 1.569 1.00 96.44 103 ILE A CA 1
ATOM 757 C C . ILE A 1 103 ? 6.088 0.120 1.678 1.00 96.44 103 ILE A C 1
ATOM 759 O O . ILE A 1 103 ? 6.378 -0.372 2.765 1.00 96.44 103 ILE A O 1
ATOM 763 N N . LEU A 1 104 ? 6.801 -0.104 0.577 1.00 96.31 104 LEU A N 1
ATOM 764 C CA . LEU A 1 104 ? 8.163 -0.629 0.614 1.00 96.31 104 LEU A CA 1
ATOM 765 C C . LEU A 1 104 ? 9.122 0.550 0.770 1.00 96.31 104 LEU A C 1
ATOM 767 O O . LEU A 1 104 ? 9.127 1.450 -0.069 1.00 96.31 104 LEU A O 1
ATOM 771 N N . ALA A 1 105 ? 9.892 0.586 1.854 1.00 94.94 105 ALA A N 1
ATOM 772 C CA . ALA A 1 105 ? 10.750 1.724 2.155 1.00 94.94 105 ALA A CA 1
ATOM 773 C C . ALA A 1 105 ? 11.873 1.921 1.121 1.00 94.94 105 ALA A C 1
ATOM 775 O O . ALA A 1 105 ? 12.211 1.029 0.338 1.00 94.94 105 ALA A O 1
ATOM 776 N N . ILE A 1 106 ? 12.469 3.116 1.140 1.00 94.12 106 ILE A N 1
ATOM 777 C CA . ILE A 1 106 ? 13.632 3.458 0.314 1.00 94.12 106 ILE A CA 1
ATOM 778 C C . ILE A 1 106 ? 14.749 2.421 0.480 1.00 94.12 106 ILE A C 1
ATOM 780 O O . ILE A 1 106 ? 15.0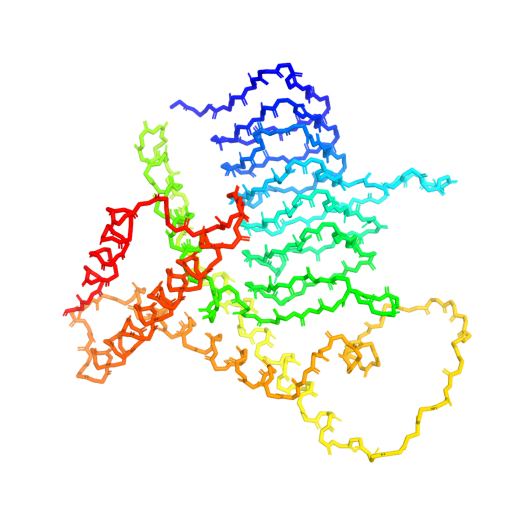01 1.940 1.588 1.00 94.12 106 ILE A O 1
ATOM 784 N N . SER A 1 107 ? 15.394 2.061 -0.629 1.00 94.06 107 SER A N 1
ATOM 785 C CA . SER A 1 107 ? 16.521 1.122 -0.674 1.00 94.06 107 SER A CA 1
ATOM 786 C C . SER A 1 107 ? 16.248 -0.225 0.013 1.00 94.06 107 SER A C 1
ATOM 788 O O . SER A 1 107 ? 17.172 -0.905 0.458 1.00 94.06 107 SER A O 1
ATOM 790 N N . THR A 1 108 ? 14.976 -0.621 0.132 1.00 93.56 108 THR A N 1
ATOM 791 C CA . THR A 1 108 ? 14.582 -1.891 0.746 1.00 93.56 108 THR A CA 1
ATOM 792 C C . THR A 1 108 ? 14.354 -2.938 -0.331 1.00 93.56 108 THR A C 1
ATOM 794 O O . THR A 1 108 ? 13.607 -2.716 -1.282 1.00 93.56 108 THR A O 1
ATOM 797 N N . THR A 1 109 ? 14.967 -4.109 -0.159 1.00 93.56 109 THR A N 1
ATOM 798 C CA . THR A 1 109 ? 14.659 -5.291 -0.972 1.00 93.56 109 THR A CA 1
ATOM 799 C C . THR A 1 109 ? 13.584 -6.115 -0.274 1.00 93.56 109 THR A C 1
ATOM 801 O O . THR A 1 109 ? 13.805 -6.603 0.838 1.00 93.56 109 THR A O 1
ATOM 804 N N . LEU A 1 110 ? 12.428 -6.272 -0.914 1.00 92.88 110 LEU A N 1
ATOM 805 C CA . LEU A 1 110 ? 11.420 -7.250 -0.537 1.00 92.88 110 LEU A CA 1
ATOM 806 C C . LEU A 1 110 ? 11.947 -8.640 -0.891 1.00 92.88 110 LEU A C 1
ATOM 808 O O . LEU A 1 110 ? 12.123 -8.968 -2.066 1.00 92.88 110 LEU A O 1
ATOM 812 N N . LYS A 1 111 ? 12.214 -9.434 0.141 1.00 90.75 111 LYS A N 1
ATOM 813 C CA . LYS A 1 111 ? 12.611 -10.835 0.012 1.00 90.75 111 LYS A CA 1
ATOM 814 C C . LYS A 1 111 ? 11.407 -11.685 -0.398 1.00 90.75 111 LYS A C 1
ATOM 816 O O . LYS A 1 111 ? 10.272 -11.249 -0.188 1.00 90.75 111 LYS A O 1
ATOM 821 N N . PRO A 1 112 ? 11.628 -12.898 -0.929 1.00 89.75 112 PRO A N 1
ATOM 822 C CA . PRO A 1 112 ? 10.534 -13.767 -1.321 1.00 89.75 112 PRO A CA 1
ATOM 823 C C . PRO A 1 112 ? 9.596 -14.129 -0.163 1.00 89.75 112 PRO A C 1
ATOM 825 O O . PRO A 1 112 ? 9.947 -14.933 0.700 1.00 89.75 112 PRO A O 1
ATOM 828 N N . GLN A 1 113 ? 8.412 -13.514 -0.116 1.00 89.25 113 GLN A N 1
ATOM 829 C CA . GLN A 1 113 ? 7.442 -13.705 0.964 1.00 89.25 113 GLN A CA 1
ATOM 830 C C . GLN A 1 113 ? 6.041 -13.204 0.581 1.00 89.25 113 GLN A C 1
ATOM 832 O O . GLN A 1 113 ? 5.862 -12.383 -0.326 1.00 89.25 113 GLN A O 1
ATOM 837 N N . ARG A 1 114 ? 5.042 -13.679 1.330 1.00 92.62 114 ARG A N 1
ATOM 838 C CA . ARG A 1 114 ? 3.670 -13.165 1.306 1.00 92.62 114 ARG A CA 1
ATOM 839 C C . ARG A 1 114 ? 3.444 -12.264 2.518 1.00 92.62 114 ARG A C 1
ATOM 841 O O . ARG A 1 114 ? 3.739 -12.680 3.635 1.00 92.62 114 ARG A O 1
ATOM 848 N N . ILE A 1 115 ? 2.903 -11.065 2.308 1.00 93.69 115 ILE A N 1
ATOM 849 C CA . ILE A 1 115 ? 2.517 -10.141 3.384 1.00 93.69 115 ILE A CA 1
ATOM 850 C C . ILE A 1 115 ? 1.009 -9.906 3.308 1.00 93.69 115 ILE A C 1
ATOM 852 O O . ILE A 1 115 ? 0.477 -9.566 2.254 1.00 93.69 115 ILE A O 1
ATOM 856 N N . CYS A 1 116 ? 0.342 -10.091 4.447 1.00 95.44 116 CYS A N 1
ATOM 857 C CA . CYS A 1 116 ? -1.113 -9.992 4.609 1.00 95.44 116 CYS A CA 1
ATOM 858 C C . CYS A 1 116 ? -1.501 -8.916 5.637 1.00 95.44 116 CYS A C 1
ATOM 860 O O . CYS A 1 116 ? -2.517 -9.030 6.315 1.00 95.44 116 CYS A O 1
ATOM 862 N N . LEU A 1 117 ? -0.626 -7.926 5.830 1.00 96.00 117 LEU A N 1
ATOM 863 C CA . LEU A 1 117 ? -0.813 -6.840 6.786 1.00 96.00 117 LEU A CA 1
ATOM 864 C C . LEU A 1 117 ? -1.021 -5.544 5.990 1.00 96.00 117 LEU A C 1
ATOM 866 O O . LEU A 1 117 ? -0.050 -5.031 5.423 1.00 96.00 117 LEU A O 1
ATOM 870 N N . PRO A 1 118 ? -2.256 -5.031 5.884 1.00 97.12 118 PRO A N 1
ATOM 871 C CA . PRO A 1 118 ? -2.557 -3.847 5.089 1.00 97.12 118 PRO A CA 1
ATOM 872 C C . PRO A 1 118 ? -1.979 -2.572 5.718 1.00 97.12 118 PRO A C 1
ATOM 874 O O . PRO A 1 118 ? -1.664 -2.526 6.902 1.00 97.12 118 PRO A O 1
ATOM 877 N N . PHE A 1 119 ? -1.835 -1.509 4.928 1.00 96.50 119 PHE A N 1
ATOM 878 C CA . PHE A 1 119 ? -1.352 -0.199 5.385 1.00 96.50 119 PHE A CA 1
ATOM 879 C C . PHE A 1 119 ? 0.026 -0.236 6.068 1.00 96.50 119 PHE A C 1
ATOM 881 O O . PHE A 1 119 ? 0.352 0.652 6.855 1.00 96.50 119 PHE A O 1
ATOM 888 N N . SER A 1 120 ? 0.839 -1.254 5.785 1.00 94.94 120 SER A N 1
ATOM 889 C CA . SER A 1 120 ? 2.094 -1.494 6.495 1.00 94.94 120 SER A CA 1
ATOM 890 C C . SER A 1 120 ? 3.245 -0.661 5.946 1.00 94.94 120 SER A C 1
ATOM 892 O O . SER A 1 120 ? 3.286 -0.324 4.763 1.00 94.94 120 SER A O 1
ATOM 894 N N . LEU A 1 121 ? 4.250 -0.424 6.784 1.00 94.31 121 LEU A N 1
ATOM 895 C CA . LEU A 1 121 ? 5.585 -0.042 6.337 1.00 94.31 121 LEU A CA 1
ATOM 896 C C . LEU A 1 121 ? 6.486 -1.282 6.337 1.00 94.31 121 LEU A C 1
ATOM 898 O O . LEU A 1 121 ? 6.655 -1.950 7.357 1.00 94.31 121 LEU A O 1
ATOM 902 N N . ILE A 1 122 ? 7.064 -1.585 5.180 1.00 93.75 122 ILE A N 1
ATOM 903 C CA . ILE A 1 122 ? 7.955 -2.719 4.949 1.00 93.75 122 ILE A CA 1
ATOM 904 C C . ILE A 1 122 ? 9.381 -2.180 4.861 1.00 93.75 122 ILE A C 1
ATOM 906 O O . ILE A 1 122 ? 9.698 -1.392 3.968 1.00 93.75 122 ILE A O 1
ATOM 910 N N . ILE A 1 123 ? 10.245 -2.624 5.771 1.00 91.25 123 ILE A N 1
ATOM 911 C CA . ILE A 1 123 ? 11.654 -2.218 5.833 1.00 91.25 123 ILE A CA 1
ATOM 912 C C . ILE A 1 123 ? 12.582 -3.428 5.733 1.00 91.25 123 ILE A C 1
ATOM 914 O O . ILE A 1 123 ? 12.168 -4.589 5.837 1.00 91.25 123 ILE A O 1
ATOM 918 N N . SER A 1 124 ? 13.867 -3.166 5.517 1.00 88.00 124 SER A N 1
ATOM 919 C CA . SER A 1 124 ? 14.898 -4.200 5.581 1.00 88.00 124 SER A CA 1
ATOM 920 C C . SER A 1 124 ? 14.879 -4.882 6.952 1.00 88.00 124 SER A C 1
ATOM 922 O O . SER A 1 124 ? 14.884 -4.222 7.990 1.00 88.00 124 SER A O 1
ATOM 924 N N . GLY A 1 125 ? 14.825 -6.213 6.950 1.00 81.75 125 GLY A N 1
ATOM 925 C CA . GLY A 1 125 ? 14.952 -7.035 8.152 1.00 81.75 125 GLY A CA 1
ATOM 926 C C . GLY A 1 125 ? 16.367 -7.591 8.304 1.00 81.75 125 GLY A C 1
ATOM 927 O O . GLY A 1 125 ? 17.134 -7.643 7.340 1.00 81.75 125 GLY A O 1
ATOM 928 N N . THR A 1 126 ? 16.706 -8.032 9.514 1.00 71.62 126 THR A N 1
ATOM 929 C CA . THR A 1 126 ? 18.005 -8.645 9.843 1.00 71.62 126 THR A CA 1
ATOM 930 C C . THR A 1 126 ? 18.097 -10.117 9.430 1.00 71.62 126 THR A C 1
ATOM 932 O O . THR A 1 126 ? 19.192 -10.625 9.218 1.00 71.62 126 THR A O 1
ATOM 935 N N . ASN A 1 127 ? 16.954 -10.78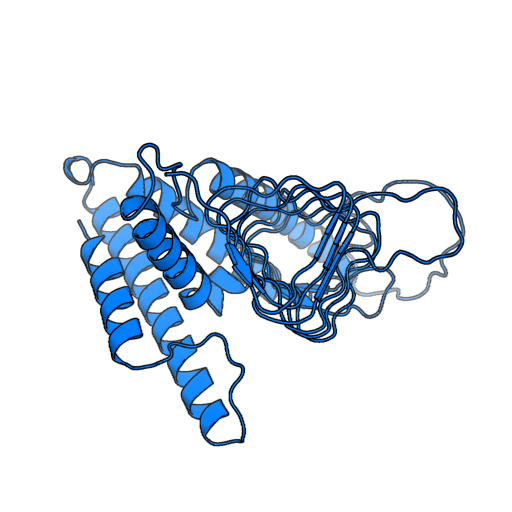9 9.270 1.00 68.00 127 ASN A N 1
ATOM 936 C CA . ASN A 1 127 ? 16.853 -12.233 9.032 1.00 68.00 127 ASN A CA 1
ATOM 937 C C . ASN A 1 127 ? 16.445 -12.547 7.585 1.00 68.00 127 ASN A C 1
ATOM 939 O O . ASN A 1 127 ? 16.512 -11.688 6.713 1.00 68.00 127 ASN A O 1
ATOM 943 N N . ALA A 1 128 ? 15.989 -13.771 7.306 1.00 80.94 128 ALA A N 1
ATOM 944 C CA . ALA A 1 128 ? 15.501 -14.201 5.990 1.00 80.94 128 ALA A CA 1
ATOM 945 C C . ALA A 1 128 ? 14.282 -13.412 5.460 1.00 80.94 128 ALA A C 1
ATOM 947 O O . ALA A 1 128 ? 13.971 -13.514 4.277 1.00 80.94 128 ALA A O 1
ATOM 948 N N . PHE A 1 129 ? 13.639 -12.589 6.294 1.00 84.94 129 PHE A N 1
ATOM 949 C CA . PHE A 1 129 ? 12.415 -11.855 5.971 1.00 84.94 129 PHE A CA 1
ATOM 950 C C . PHE A 1 129 ? 12.575 -10.348 6.168 1.00 84.94 129 PHE A C 1
ATOM 952 O O . PHE A 1 129 ? 13.517 -9.878 6.814 1.00 84.94 129 PHE A O 1
ATOM 959 N N . ASN A 1 130 ? 11.650 -9.582 5.595 1.00 90.50 130 ASN A N 1
ATOM 960 C CA . ASN A 1 130 ? 11.547 -8.157 5.896 1.00 90.50 130 ASN A CA 1
ATOM 961 C C . ASN A 1 130 ? 10.929 -7.942 7.281 1.00 90.50 130 ASN A C 1
ATOM 963 O O . ASN A 1 130 ? 10.189 -8.784 7.796 1.00 90.50 130 ASN A O 1
ATOM 967 N N . ARG A 1 131 ? 11.229 -6.786 7.875 1.00 88.69 131 ARG A N 1
ATOM 968 C CA . 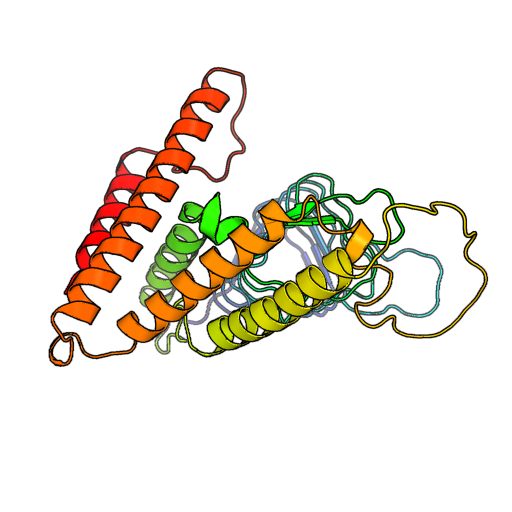ARG A 1 131 ? 10.542 -6.318 9.079 1.00 88.69 131 ARG A CA 1
ATOM 969 C C . ARG A 1 131 ? 9.314 -5.520 8.656 1.00 88.69 131 ARG A C 1
ATOM 971 O O . ARG A 1 131 ? 9.411 -4.660 7.777 1.00 88.69 131 ARG A O 1
ATOM 978 N N . ILE A 1 132 ? 8.174 -5.835 9.265 1.00 90.44 132 ILE A N 1
ATOM 979 C CA . ILE A 1 132 ? 6.870 -5.273 8.908 1.00 90.44 132 ILE A CA 1
ATOM 980 C C . ILE A 1 132 ? 6.353 -4.467 10.091 1.00 90.44 132 ILE A C 1
ATOM 982 O O . ILE A 1 132 ? 6.265 -4.979 11.205 1.00 90.44 132 ILE A O 1
ATOM 986 N N . ILE A 1 133 ? 6.008 -3.208 9.842 1.00 89.94 133 ILE A N 1
ATOM 987 C CA . ILE A 1 133 ? 5.347 -2.340 10.814 1.00 89.94 133 ILE A CA 1
ATOM 988 C C . ILE A 1 133 ? 3.883 -2.223 10.364 1.00 89.94 133 ILE A C 1
ATOM 990 O O . ILE A 1 133 ? 3.607 -1.487 9.410 1.00 89.94 133 ILE A O 1
ATOM 994 N N . PRO A 1 134 ? 2.966 -3.010 10.957 1.00 92.38 134 PRO A N 1
ATOM 995 C CA . PRO A 1 134 ? 1.565 -3.042 10.547 1.00 92.38 134 PRO A CA 1
ATOM 996 C C . PRO A 1 134 ? 0.857 -1.712 10.813 1.00 92.38 134 PRO A C 1
ATOM 998 O O . PRO A 1 134 ? 1.268 -0.963 11.693 1.00 92.38 134 PRO A O 1
ATOM 1001 N N . ALA A 1 135 ? -0.196 -1.419 10.041 1.00 93.38 135 ALA A N 1
ATOM 1002 C CA . ALA A 1 135 ? -1.021 -0.211 10.168 1.00 93.38 135 ALA A CA 1
ATOM 1003 C C . ALA A 1 135 ? -0.264 1.136 10.122 1.00 93.38 135 ALA A C 1
ATOM 1005 O O . ALA A 1 135 ? -0.846 2.183 10.407 1.00 93.38 135 ALA A O 1
ATOM 1006 N N . TRP A 1 136 ? 1.011 1.148 9.721 1.00 91.38 136 TRP A N 1
ATOM 1007 C CA . TRP A 1 136 ? 1.855 2.340 9.759 1.00 91.38 136 TRP A CA 1
ATOM 1008 C C . TRP A 1 136 ? 1.251 3.530 9.008 1.00 91.38 136 TRP A C 1
ATOM 1010 O O . TRP A 1 136 ? 1.304 4.653 9.499 1.00 91.38 136 TRP A O 1
ATOM 1020 N N . ASN A 1 137 ? 0.636 3.316 7.842 1.00 92.00 137 ASN A N 1
ATOM 1021 C CA . ASN A 1 137 ? -0.008 4.406 7.109 1.00 92.00 137 ASN A CA 1
ATOM 1022 C C . ASN A 1 137 ? -1.273 4.930 7.802 1.00 92.00 137 ASN A C 1
ATOM 1024 O O . ASN A 1 137 ? -1.588 6.099 7.625 1.00 92.00 137 ASN A O 1
ATOM 1028 N N . LEU A 1 138 ? -1.978 4.128 8.604 1.00 91.00 138 LEU A N 1
ATOM 1029 C CA . LEU A 1 138 ? -3.142 4.602 9.366 1.00 91.00 138 LEU A CA 1
ATOM 1030 C C . LEU A 1 138 ? -2.711 5.528 10.510 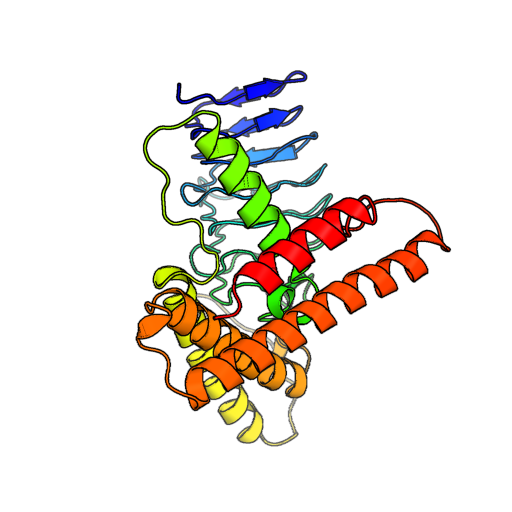1.00 91.00 138 LEU A C 1
ATOM 1032 O O . LEU A 1 138 ? -3.297 6.589 10.710 1.00 91.00 138 LEU A O 1
ATOM 1036 N N . GLU A 1 139 ? -1.638 5.159 11.206 1.00 84.62 139 GLU A N 1
ATOM 1037 C CA . GLU A 1 139 ? -1.151 5.889 12.378 1.00 84.62 139 GLU A CA 1
ATOM 1038 C C . GLU A 1 139 ? -0.255 7.082 12.002 1.00 84.62 139 GLU A C 1
ATOM 1040 O O . GLU A 1 139 ? -0.390 8.192 12.519 1.00 84.62 139 GLU A O 1
ATOM 1045 N N . ASN A 1 140 ? 0.690 6.861 11.087 1.00 83.00 140 ASN A N 1
ATOM 1046 C CA . ASN A 1 140 ? 1.819 7.761 10.859 1.00 83.00 140 ASN A CA 1
ATOM 1047 C C . ASN A 1 140 ? 1.772 8.508 9.525 1.00 83.00 140 ASN A C 1
ATOM 1049 O O . ASN A 1 140 ? 2.551 9.448 9.358 1.00 83.00 140 ASN A O 1
ATOM 1053 N N . ASN A 1 141 ? 0.911 8.104 8.584 1.00 84.38 141 ASN A N 1
ATOM 1054 C CA . ASN A 1 141 ? 0.862 8.692 7.244 1.00 84.38 141 ASN A CA 1
ATOM 1055 C C . ASN A 1 141 ? -0.537 8.622 6.605 1.00 84.38 141 ASN A C 1
ATOM 1057 O O . ASN A 1 141 ? -0.697 8.298 5.424 1.00 84.38 141 ASN A O 1
ATOM 1061 N N . ILE A 1 142 ? -1.566 8.968 7.384 1.00 87.19 142 ILE A N 1
ATOM 1062 C CA . ILE A 1 142 ? -2.960 8.974 6.909 1.00 87.19 142 ILE A CA 1
ATOM 1063 C C . ILE A 1 142 ? -3.148 9.935 5.724 1.00 87.19 142 ILE A C 1
ATOM 1065 O O . ILE A 1 142 ? -3.986 9.719 4.847 1.00 87.19 142 ILE A O 1
ATOM 1069 N N . PHE A 1 143 ? -2.292 10.960 5.646 1.00 85.56 143 PHE A N 1
ATOM 1070 C CA . PHE A 1 143 ? -2.197 11.877 4.517 1.00 85.56 143 PHE A CA 1
ATOM 1071 C C . PHE A 1 143 ? -2.035 11.148 3.177 1.00 85.56 143 PHE A C 1
ATOM 1073 O O . PHE A 1 143 ? -2.761 11.461 2.234 1.00 85.56 143 PHE A O 1
ATOM 1080 N N . LEU A 1 144 ? -1.128 10.167 3.077 1.00 87.12 144 LEU A N 1
ATOM 1081 C CA . LEU A 1 144 ? -0.896 9.424 1.833 1.00 87.12 144 LEU A CA 1
ATOM 1082 C C . LEU A 1 144 ? -2.167 8.715 1.356 1.00 87.12 144 LEU A C 1
ATOM 1084 O O . LEU A 1 144 ? -2.483 8.764 0.165 1.00 87.12 144 LEU A O 1
ATOM 1088 N N . ILE A 1 145 ? -2.895 8.083 2.278 1.00 90.06 145 ILE A N 1
ATOM 1089 C CA . ILE A 1 145 ? -4.124 7.337 1.983 1.00 90.06 145 ILE A CA 1
ATOM 1090 C C . ILE A 1 145 ? -5.190 8.296 1.441 1.00 90.06 145 ILE A C 1
ATOM 1092 O O . ILE A 1 145 ? -5.691 8.104 0.330 1.00 90.06 145 ILE A O 1
ATOM 1096 N N . LEU A 1 146 ? -5.485 9.368 2.183 1.00 88.44 146 LEU A N 1
ATOM 1097 C CA . LEU A 1 146 ? -6.532 10.331 1.827 1.00 88.44 146 LEU A CA 1
ATOM 1098 C C . LEU A 1 146 ? -6.197 11.107 0.550 1.00 88.44 146 LEU A C 1
ATOM 1100 O O . LEU A 1 146 ? -7.057 11.295 -0.314 1.00 88.44 146 LEU A O 1
ATOM 1104 N N . ARG A 1 147 ? -4.931 11.509 0.383 1.00 85.69 147 ARG A N 1
ATOM 1105 C CA . ARG A 1 147 ? -4.443 12.154 -0.840 1.00 85.69 147 ARG A CA 1
ATOM 1106 C C . ARG A 1 147 ? -4.619 11.237 -2.042 1.00 85.69 147 ARG A C 1
ATOM 1108 O O . ARG A 1 147 ? -5.078 11.695 -3.087 1.00 85.69 147 ARG A O 1
ATOM 1115 N N . THR A 1 148 ? -4.235 9.967 -1.913 1.00 87.06 148 THR A N 1
ATOM 1116 C CA . THR A 1 148 ? -4.343 8.992 -3.004 1.00 87.06 148 THR A CA 1
ATOM 1117 C C . THR A 1 148 ? -5.800 8.786 -3.376 1.00 87.06 148 THR A C 1
ATOM 1119 O O . THR A 1 148 ? -6.135 8.934 -4.547 1.00 87.06 148 THR A O 1
ATOM 1122 N N . TYR A 1 149 ? -6.670 8.556 -2.391 1.00 88.00 149 TYR A N 1
ATOM 1123 C CA . TYR A 1 149 ? -8.107 8.439 -2.611 1.00 88.00 149 TYR A CA 1
ATOM 1124 C C . TYR A 1 149 ? -8.663 9.648 -3.376 1.00 88.00 149 TYR A C 1
ATOM 1126 O O . TYR A 1 149 ? -9.133 9.496 -4.499 1.00 88.00 149 TYR A O 1
ATOM 1134 N N . ARG A 1 150 ? -8.501 10.866 -2.844 1.00 85.50 150 ARG A N 1
ATOM 1135 C CA . ARG A 1 150 ? -9.009 12.099 -3.470 1.00 85.50 150 ARG A CA 1
ATOM 1136 C C . ARG A 1 150 ? -8.450 12.319 -4.876 1.00 85.50 150 ARG A C 1
ATOM 1138 O O . ARG A 1 150 ? -9.198 12.654 -5.795 1.00 85.50 150 ARG A O 1
ATOM 1145 N N . LYS A 1 151 ? -7.133 12.160 -5.052 1.00 84.69 151 LYS A N 1
ATOM 1146 C CA . LYS A 1 151 ? -6.457 12.375 -6.340 1.00 84.69 151 LYS A CA 1
ATOM 1147 C C . LYS A 1 151 ? -6.954 11.392 -7.390 1.00 84.69 151 LYS A C 1
ATOM 1149 O O . LYS A 1 151 ? -7.175 11.809 -8.525 1.00 84.69 151 LYS A O 1
ATOM 1154 N N . MET A 1 152 ? -7.105 10.120 -7.025 1.00 85.06 152 MET A N 1
ATOM 1155 C CA . MET A 1 152 ? -7.631 9.128 -7.950 1.00 85.06 152 MET A CA 1
ATOM 1156 C C . MET A 1 152 ? -9.085 9.454 -8.261 1.00 85.06 152 MET A C 1
ATOM 1158 O O . MET A 1 152 ? -9.362 9.683 -9.436 1.00 85.06 152 MET A O 1
ATOM 1162 N N . SER A 1 153 ? -9.956 9.614 -7.250 1.00 83.38 153 SER A N 1
ATOM 1163 C CA . SER A 1 153 ? -11.388 9.953 -7.401 1.00 83.38 153 SER A CA 1
ATOM 1164 C C . SER A 1 153 ? -11.624 11.088 -8.382 1.00 83.38 153 SER A C 1
ATOM 1166 O O . SER A 1 153 ? -12.372 10.923 -9.345 1.00 83.38 153 SER A O 1
ATOM 1168 N N . LYS A 1 154 ? -10.900 12.196 -8.216 1.00 82.81 154 LYS A N 1
ATOM 1169 C CA . LYS A 1 154 ? -10.985 13.330 -9.134 1.00 82.81 154 LYS A CA 1
ATOM 1170 C C . LYS A 1 154 ? -10.570 12.963 -10.566 1.00 82.81 154 LYS A C 1
ATOM 1172 O O . LYS A 1 154 ? -11.307 13.244 -11.503 1.00 82.81 154 LYS A O 1
ATOM 1177 N N . ARG A 1 155 ? -9.418 12.303 -10.742 1.00 79.44 155 ARG A N 1
ATOM 1178 C CA . ARG A 1 155 ? -8.906 11.914 -12.071 1.00 79.44 155 ARG A CA 1
ATOM 1179 C C . ARG A 1 155 ? -9.847 10.988 -12.835 1.00 79.44 155 ARG A C 1
ATOM 1181 O O . ARG A 1 155 ? -9.834 10.992 -14.061 1.00 79.44 155 ARG A O 1
ATOM 1188 N N . TRP A 1 156 ? -10.616 10.165 -12.133 1.00 79.38 156 TRP A N 1
ATOM 1189 C CA . TRP A 1 156 ? -11.542 9.238 -12.784 1.00 79.38 156 TRP A CA 1
ATOM 1190 C C . TRP A 1 156 ? -12.849 9.889 -13.169 1.00 79.38 156 TRP A C 1
ATOM 1192 O O . TRP A 1 156 ? -13.308 9.700 -14.288 1.00 79.38 156 TRP A O 1
ATOM 1202 N N . GLN A 1 157 ? -13.398 10.721 -12.286 1.00 74.19 157 GLN A N 1
ATOM 1203 C CA . GLN A 1 157 ? -14.581 11.523 -12.596 1.00 74.19 157 GLN A CA 1
ATOM 1204 C C . GLN A 1 157 ? -14.368 12.402 -13.838 1.00 74.19 157 GLN A C 1
ATOM 1206 O O . GLN A 1 157 ? -15.301 12.631 -14.599 1.00 74.19 157 GLN A O 1
ATOM 1211 N N . GLU A 1 158 ? -13.134 12.848 -14.084 1.00 69.00 158 GLU A N 1
ATOM 1212 C CA . GLU A 1 158 ? -12.771 13.647 -15.259 1.00 69.00 158 GLU A CA 1
ATOM 1213 C C . GLU A 1 158 ? -12.674 12.837 -16.575 1.00 69.00 158 GLU A C 1
ATOM 1215 O O . GLU A 1 158 ? -12.590 13.445 -17.641 1.00 69.00 158 GLU A O 1
ATOM 1220 N N . GLY A 1 159 ? -12.690 11.494 -16.550 1.00 62.53 159 GLY A N 1
ATOM 1221 C CA . GLY A 1 159 ? -12.376 10.682 -17.742 1.00 62.53 159 GLY A CA 1
ATOM 1222 C C . GLY A 1 159 ? -13.178 9.395 -17.979 1.00 62.53 159 GLY A C 1
ATOM 1223 O O . GLY A 1 159 ? -13.093 8.850 -19.087 1.00 62.53 159 GLY A O 1
ATOM 1224 N N . TYR A 1 160 ? -13.950 8.917 -16.997 1.00 68.94 160 TYR A N 1
ATOM 1225 C CA . TYR A 1 160 ? -14.469 7.544 -16.948 1.00 68.94 160 TYR A CA 1
ATOM 1226 C C 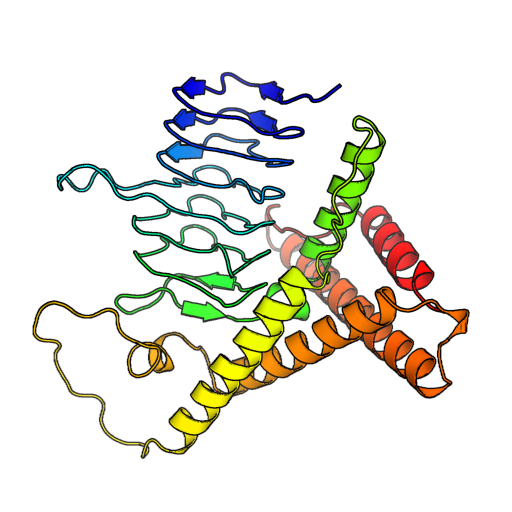. TYR A 1 160 ? -15.902 7.490 -16.391 1.00 68.94 160 TYR A C 1
ATOM 1228 O O . TYR A 1 160 ? -16.228 8.192 -15.437 1.00 68.94 160 TYR A O 1
ATOM 1236 N N . SER A 1 161 ? -16.757 6.648 -16.979 1.00 58.03 161 SER A N 1
ATOM 1237 C CA . SER A 1 161 ? -18.191 6.556 -16.654 1.00 58.03 161 SER A CA 1
ATOM 1238 C C . SER A 1 161 ? -18.518 5.650 -15.462 1.00 58.03 161 SER A C 1
ATOM 1240 O O . SER A 1 161 ? -19.492 5.918 -14.766 1.00 58.03 161 SER A O 1
ATOM 1242 N N . ASP A 1 162 ? -17.692 4.634 -15.188 1.00 66.88 162 ASP A N 1
ATOM 1243 C CA . ASP A 1 162 ? -17.937 3.633 -14.140 1.00 66.88 162 ASP A CA 1
ATOM 1244 C C . ASP A 1 162 ? -16.803 3.653 -13.111 1.00 66.88 162 ASP A C 1
ATOM 1246 O O . ASP A 1 162 ? -15.725 3.109 -13.345 1.00 66.88 162 ASP A O 1
ATOM 1250 N N . ALA A 1 163 ? -16.999 4.339 -11.984 1.00 62.81 163 ALA A N 1
ATOM 1251 C CA . ALA A 1 163 ? -16.017 4.372 -10.900 1.00 62.81 163 ALA A CA 1
ATOM 1252 C C . ALA A 1 163 ? -16.171 3.150 -9.987 1.00 62.81 163 ALA A C 1
ATOM 1254 O O . ALA A 1 163 ? -17.240 2.974 -9.400 1.00 62.81 163 ALA A O 1
ATOM 1255 N N . PRO A 1 164 ? -15.125 2.319 -9.814 1.00 71.88 164 PRO A N 1
ATOM 1256 C CA . PRO A 1 164 ? -15.105 1.364 -8.715 1.00 71.88 164 PRO A CA 1
ATOM 1257 C C . PRO A 1 164 ? -15.199 2.110 -7.378 1.00 71.88 164 PRO A C 1
ATOM 1259 O O . PRO A 1 164 ? -14.783 3.266 -7.281 1.00 71.88 164 PRO A O 1
ATOM 1262 N N . ASP A 1 165 ? -15.665 1.437 -6.325 1.00 78.69 165 ASP A N 1
ATOM 1263 C CA . ASP A 1 165 ? -15.549 1.991 -4.977 1.00 78.69 165 ASP A CA 1
ATOM 1264 C C . ASP A 1 165 ? -14.067 2.120 -4.595 1.00 78.69 165 ASP A C 1
ATOM 1266 O O . ASP A 1 165 ? -13.316 1.144 -4.473 1.00 78.69 165 ASP A O 1
ATOM 1270 N N . TRP A 1 166 ? -13.633 3.366 -4.460 1.00 80.56 166 TRP A N 1
ATOM 1271 C CA . TRP A 1 166 ? -12.253 3.725 -4.178 1.00 80.56 166 TRP A CA 1
ATOM 1272 C C . TRP A 1 166 ? -11.992 4.058 -2.735 1.00 80.56 166 TRP A C 1
ATOM 1274 O O . TRP A 1 166 ? -10.838 4.340 -2.400 1.00 80.56 166 TRP A O 1
ATOM 1284 N N . ASN A 1 167 ? -13.022 3.976 -1.897 1.00 88.44 167 ASN A N 1
ATOM 1285 C CA . ASN A 1 167 ? -12.868 4.123 -0.473 1.00 88.44 167 ASN A CA 1
ATOM 1286 C C . ASN A 1 167 ? -11.780 3.141 0.013 1.00 88.44 167 ASN A C 1
ATOM 1288 O O . ASN A 1 167 ? -11.914 1.918 -0.151 1.00 88.44 167 ASN A O 1
ATOM 1292 N N . PRO A 1 168 ? -10.671 3.641 0.591 1.00 91.38 168 PRO A N 1
ATOM 1293 C CA . PRO A 1 168 ? -9.623 2.781 1.129 1.00 91.38 168 PRO A CA 1
ATOM 1294 C C . PRO A 1 168 ? -10.131 1.929 2.300 1.00 91.38 168 PRO A C 1
ATOM 1296 O O . PRO A 1 168 ? -9.537 0.891 2.585 1.00 91.38 168 PRO A O 1
ATOM 1299 N N . PHE A 1 169 ? -11.245 2.321 2.924 1.00 93.50 169 PHE A N 1
ATOM 1300 C CA . PHE A 1 169 ? -11.901 1.634 4.036 1.00 93.50 169 PHE A CA 1
ATOM 1301 C C . PHE A 1 169 ? -13.126 0.817 3.609 1.00 93.50 169 PHE A C 1
ATOM 1303 O O . PHE A 1 169 ? -13.954 0.481 4.456 1.00 93.50 169 PHE A O 1
ATOM 1310 N N . ARG A 1 170 ? -13.265 0.487 2.317 1.00 92.44 170 ARG A N 1
ATOM 1311 C CA . ARG A 1 170 ? -14.355 -0.369 1.826 1.00 92.44 170 ARG A CA 1
ATOM 1312 C C . ARG A 1 170 ? -14.303 -1.779 2.412 1.00 92.44 170 ARG A C 1
ATOM 1314 O O . ARG A 1 170 ? -13.251 -2.237 2.865 1.00 92.44 170 ARG A O 1
ATOM 1321 N N . SER A 1 171 ? -15.420 -2.494 2.316 1.00 94.06 171 SER A N 1
ATOM 1322 C CA . SER A 1 171 ? -15.614 -3.843 2.872 1.00 94.06 171 SER A CA 1
ATOM 1323 C C . SER A 1 171 ? -14.473 -4.827 2.573 1.00 94.06 171 SER A C 1
ATOM 1325 O O . SER A 1 171 ? -14.011 -5.512 3.483 1.00 94.06 171 SER A O 1
ATOM 1327 N N . GLU A 1 172 ? -13.959 -4.855 1.339 1.00 94.00 172 GLU A N 1
ATOM 1328 C CA . GLU A 1 172 ? -12.825 -5.709 0.944 1.00 94.00 172 GLU A CA 1
ATOM 1329 C C . GLU A 1 172 ? -11.565 -5.422 1.780 1.00 94.00 172 GLU A C 1
ATOM 1331 O O . GLU A 1 172 ? -10.955 -6.337 2.331 1.00 94.00 172 GLU A O 1
ATOM 1336 N N . ASN A 1 173 ? -11.198 -4.149 1.941 1.00 95.81 173 ASN A N 1
ATOM 1337 C CA . ASN A 1 173 ? -10.014 -3.774 2.711 1.00 95.81 173 ASN A CA 1
ATOM 1338 C C . ASN A 1 173 ? -10.225 -3.976 4.209 1.00 95.81 173 ASN A C 1
ATOM 1340 O O . ASN A 1 173 ? -9.291 -4.383 4.901 1.00 95.81 173 ASN A O 1
ATOM 1344 N N . ARG A 1 174 ? -11.450 -3.763 4.706 1.00 96.94 174 ARG A N 1
ATOM 1345 C CA . ARG A 1 174 ? -11.800 -4.088 6.094 1.00 96.94 174 ARG A CA 1
ATOM 1346 C C . ARG A 1 174 ? -11.668 -5.580 6.372 1.00 96.94 174 ARG A C 1
ATOM 1348 O O . ARG A 1 174 ? -11.185 -5.937 7.438 1.00 96.94 174 ARG A O 1
ATOM 1355 N N . ALA A 1 175 ? -12.000 -6.456 5.422 1.00 97.44 175 ALA A N 1
ATOM 1356 C CA . ALA A 1 175 ? -11.791 -7.895 5.585 1.00 97.44 175 ALA A CA 1
ATOM 1357 C C . ALA A 1 175 ? -10.302 -8.242 5.784 1.00 97.44 175 ALA A C 1
ATOM 1359 O O . ALA A 1 175 ? -9.969 -9.034 6.668 1.00 97.44 175 ALA A O 1
ATOM 1360 N N . PHE A 1 176 ? -9.392 -7.597 5.041 1.00 97.62 176 PHE A N 1
ATOM 1361 C CA . PHE A 1 176 ? -7.951 -7.740 5.284 1.00 97.62 176 PHE A CA 1
ATOM 1362 C C . PHE A 1 176 ? -7.531 -7.185 6.651 1.00 97.62 176 PHE A C 1
ATOM 1364 O O . PHE A 1 176 ? -6.714 -7.808 7.325 1.00 97.62 176 PHE A O 1
ATOM 1371 N N . MET A 1 177 ? -8.104 -6.061 7.097 1.00 97.81 177 MET A N 1
ATOM 1372 C CA . MET A 1 177 ? -7.842 -5.511 8.435 1.00 97.81 177 MET A CA 1
ATOM 1373 C C . MET A 1 177 ? -8.339 -6.443 9.550 1.00 97.81 177 MET A C 1
ATOM 1375 O O . MET A 1 177 ? -7.600 -6.684 10.497 1.00 97.81 177 MET A O 1
ATOM 1379 N N . HIS A 1 178 ? -9.542 -7.019 9.433 1.00 97.69 178 HIS A N 1
ATOM 1380 C CA . HIS A 1 178 ? -10.059 -8.005 10.389 1.00 97.69 178 HIS A CA 1
ATOM 1381 C C . HIS A 1 178 ? -9.118 -9.202 10.493 1.00 97.69 178 HIS A C 1
ATOM 1383 O O . HIS A 1 178 ? -8.722 -9.591 11.591 1.00 97.69 178 HIS A O 1
ATOM 1389 N N . ARG A 1 179 ? -8.686 -9.736 9.344 1.00 96.50 179 ARG A N 1
ATOM 1390 C CA . ARG A 1 179 ? -7.732 -10.841 9.317 1.00 96.50 179 ARG A CA 1
ATOM 1391 C C . ARG A 1 179 ? -6.385 -10.452 9.924 1.00 96.50 179 ARG A C 1
ATOM 1393 O O . ARG A 1 179 ? -5.779 -11.254 10.630 1.00 96.50 179 ARG A O 1
ATOM 1400 N N . ALA A 1 180 ? -5.915 -9.234 9.670 1.00 95.06 180 ALA A N 1
ATOM 1401 C CA . ALA A 1 180 ? -4.697 -8.722 10.278 1.00 95.06 180 ALA A CA 1
ATOM 1402 C C . ALA A 1 180 ? -4.835 -8.623 11.804 1.00 95.06 180 ALA A C 1
ATOM 1404 O O . ALA A 1 180 ? -3.939 -9.086 12.500 1.00 95.06 180 ALA A O 1
ATOM 1405 N N . CYS A 1 181 ? -5.958 -8.119 12.331 1.00 94.50 181 CYS A N 1
ATOM 1406 C CA . CYS A 1 181 ? -6.239 -8.122 13.769 1.00 94.50 181 CYS A CA 1
ATOM 1407 C C . CYS A 1 181 ? -6.150 -9.532 14.359 1.00 94.50 181 CYS A C 1
ATOM 1409 O O . CYS A 1 181 ? -5.420 -9.725 15.322 1.00 94.50 181 CYS A O 1
ATOM 1411 N N . GLU A 1 182 ? -6.810 -10.525 13.751 1.00 93.38 182 GLU A N 1
ATOM 1412 C CA . GLU A 1 182 ? -6.741 -11.922 14.208 1.00 93.38 182 GLU A CA 1
ATOM 1413 C C . GLU A 1 182 ? -5.294 -12.435 14.266 1.00 93.38 182 GLU A C 1
ATOM 1415 O O . GLU A 1 182 ? -4.865 -12.996 15.274 1.00 93.38 182 GLU A O 1
ATOM 1420 N N . LEU A 1 183 ? -4.522 -12.225 13.194 1.00 90.31 183 LEU A N 1
ATOM 1421 C CA . LEU A 1 183 ? -3.130 -12.673 13.111 1.00 90.31 183 LEU A CA 1
ATOM 1422 C C . LEU A 1 183 ? -2.239 -11.990 14.152 1.00 90.31 183 LEU A C 1
ATOM 1424 O O . LEU A 1 183 ? -1.377 -12.639 14.743 1.00 90.31 183 LEU A O 1
ATOM 1428 N N . LEU A 1 184 ? -2.438 -10.690 14.364 1.00 90.00 184 LEU A N 1
ATOM 1429 C CA . LEU A 1 184 ? -1.670 -9.903 15.319 1.00 90.00 184 LEU A CA 1
ATOM 1430 C C . LEU A 1 184 ? -2.031 -10.259 16.765 1.00 90.00 184 LEU A C 1
ATOM 1432 O O . LEU A 1 184 ? -1.123 -10.404 17.575 1.00 90.00 184 LEU A O 1
ATOM 1436 N N . THR A 1 185 ? -3.308 -10.484 17.085 1.00 87.62 185 THR A N 1
ATOM 1437 C CA . THR A 1 185 ? -3.733 -10.962 18.411 1.00 87.62 185 THR A CA 1
ATOM 1438 C C . THR A 1 185 ? -3.126 -12.328 18.724 1.00 87.62 185 THR A C 1
ATOM 1440 O O . THR A 1 185 ? -2.490 -12.477 19.761 1.00 87.62 185 THR A O 1
ATOM 1443 N N . ILE A 1 186 ? -3.185 -13.282 17.785 1.00 86.00 186 ILE A N 1
ATOM 1444 C CA . ILE A 1 186 ? -2.527 -14.592 17.948 1.00 86.00 186 ILE A CA 1
ATOM 1445 C C . ILE A 1 186 ? -1.015 -14.428 18.177 1.00 86.00 186 ILE A C 1
ATOM 1447 O O . ILE A 1 186 ? -0.415 -15.172 18.953 1.00 86.00 186 ILE A O 1
ATOM 1451 N N . ALA A 1 187 ? -0.376 -13.474 17.493 1.00 81.06 187 ALA A N 1
ATOM 1452 C CA . ALA A 1 187 ? 1.045 -13.196 17.679 1.00 81.06 187 ALA A CA 1
ATOM 1453 C C . ALA A 1 187 ? 1.354 -12.581 19.058 1.00 81.06 187 ALA A C 1
ATOM 1455 O O . ALA A 1 187 ? 2.382 -12.933 19.639 1.00 81.06 187 ALA A O 1
ATOM 1456 N N . LEU A 1 188 ? 0.483 -11.712 19.597 1.00 79.00 188 LEU A N 1
ATOM 1457 C CA . LEU A 1 188 ? 0.601 -11.211 20.974 1.00 79.00 188 LEU A CA 1
ATOM 1458 C C . LEU A 1 188 ? 0.509 -12.351 21.984 1.00 79.00 188 LEU A C 1
ATOM 1460 O O . LEU A 1 188 ? 1.372 -12.439 22.856 1.00 79.00 188 LEU A O 1
ATOM 1464 N N . ASP A 1 189 ? -0.502 -13.209 21.850 1.00 79.62 189 ASP A N 1
ATOM 1465 C CA . ASP A 1 189 ? -0.765 -14.295 22.797 1.00 79.62 189 ASP A CA 1
ATOM 1466 C C . ASP A 1 189 ? 0.435 -15.253 22.853 1.00 79.62 189 ASP A C 1
ATOM 1468 O O . ASP A 1 189 ? 0.985 -15.521 23.919 1.00 79.62 189 ASP A O 1
ATOM 1472 N N . LYS A 1 190 ? 0.960 -15.656 21.688 1.00 73.25 190 LYS A N 1
ATOM 1473 C CA . LYS A 1 190 ? 2.166 -16.498 21.605 1.00 73.25 190 LYS A CA 1
ATOM 1474 C C . LYS A 1 190 ? 3.414 -15.840 22.187 1.00 73.25 190 LYS A C 1
ATOM 1476 O O . LYS A 1 190 ? 4.251 -16.525 22.766 1.00 73.25 190 LYS A O 1
ATOM 1481 N N . HIS A 1 191 ? 3.572 -14.526 22.022 1.00 65.12 191 HIS A N 1
ATOM 1482 C CA . HIS A 1 191 ? 4.701 -13.803 22.609 1.00 65.12 191 HIS A CA 1
ATOM 1483 C C . HIS A 1 191 ? 4.600 -13.747 24.143 1.00 65.12 191 HIS A C 1
ATOM 1485 O O . HIS A 1 191 ? 5.626 -13.696 24.817 1.00 65.12 191 HIS A O 1
ATOM 1491 N N . GLN A 1 192 ? 3.392 -13.757 24.710 1.00 60.72 192 GLN A N 1
ATOM 1492 C CA . GLN A 1 192 ? 3.191 -13.823 26.161 1.00 60.72 192 GLN A CA 1
ATOM 1493 C C . GLN A 1 192 ? 3.446 -15.230 26.731 1.00 60.72 192 GLN A C 1
ATOM 1495 O O . GLN A 1 192 ? 3.818 -15.349 27.895 1.00 60.72 192 GLN A O 1
ATOM 1500 N N . GLU A 1 193 ? 3.292 -16.280 25.920 1.00 56.53 193 GLU A N 1
ATOM 1501 C CA . GLU A 1 193 ? 3.518 -17.680 26.316 1.00 56.53 193 GLU A CA 1
ATOM 1502 C C . GLU A 1 193 ? 4.995 -18.124 26.279 1.00 56.53 193 GLU A C 1
ATOM 1504 O O . GLU A 1 193 ? 5.348 -19.122 26.907 1.00 56.53 193 GLU A O 1
ATOM 1509 N N . LEU A 1 194 ? 5.875 -17.410 25.565 1.00 45.28 194 LEU A N 1
ATOM 1510 C CA . LEU A 1 194 ? 7.300 -17.751 25.453 1.00 45.28 194 LEU A CA 1
ATOM 1511 C C . LEU A 1 194 ? 8.081 -17.338 26.722 1.00 45.28 194 LEU A C 1
ATOM 1513 O O . LEU A 1 194 ? 8.152 -16.146 27.028 1.00 45.28 194 LEU A O 1
ATOM 1517 N N . PRO A 1 195 ? 8.724 -18.282 27.444 1.00 37.53 195 PRO A N 1
ATOM 1518 C CA . PRO A 1 195 ? 9.632 -17.951 28.539 1.00 37.53 195 PRO A CA 1
ATOM 1519 C C . PRO A 1 195 ? 10.823 -17.134 28.026 1.00 37.53 195 PRO A C 1
ATOM 1521 O O . PRO A 1 195 ? 11.336 -17.384 26.937 1.00 37.53 195 PRO A O 1
ATOM 1524 N N . SER A 1 196 ? 11.295 -16.190 28.837 1.00 37.69 196 SER A N 1
ATOM 1525 C CA . SER A 1 196 ? 12.317 -15.180 28.521 1.00 37.69 196 SER A CA 1
ATOM 1526 C C . SER A 1 196 ? 13.733 -15.693 28.190 1.00 37.69 196 SER A C 1
ATOM 1528 O O . SER A 1 196 ? 14.680 -14.912 28.243 1.00 37.69 196 SER A O 1
ATOM 1530 N N . GLU A 1 197 ? 13.926 -16.968 27.857 1.00 41.75 197 GLU A N 1
ATOM 1531 C CA . GLU A 1 197 ? 15.238 -17.556 27.583 1.00 41.75 197 GLU A CA 1
ATOM 1532 C C . GLU A 1 197 ? 15.138 -18.598 26.460 1.00 41.75 197 GLU A C 1
ATOM 1534 O O . GLU A 1 197 ? 14.445 -19.601 26.599 1.00 41.75 197 GLU A O 1
ATOM 1539 N N . THR A 1 198 ? 15.810 -18.356 25.326 1.00 33.44 198 THR A N 1
ATOM 1540 C CA . THR A 1 198 ? 16.903 -19.179 24.746 1.00 33.44 198 THR A CA 1
ATOM 1541 C C . THR A 1 198 ? 17.110 -18.773 23.272 1.00 33.44 198 THR A C 1
ATOM 1543 O O . THR A 1 198 ? 16.451 -19.279 22.367 1.00 33.44 198 THR A O 1
ATOM 1546 N N . GLN A 1 199 ? 18.038 -17.849 22.999 1.00 36.16 199 GLN A N 1
ATOM 1547 C CA . GLN A 1 199 ? 18.546 -17.598 21.643 1.00 36.16 199 GLN A CA 1
ATOM 1548 C C . GLN A 1 199 ? 19.730 -18.526 21.357 1.00 36.16 199 GLN A C 1
ATOM 1550 O O . GLN A 1 199 ? 20.867 -18.112 21.534 1.00 36.16 199 GLN A O 1
ATOM 1555 N N . THR A 1 200 ? 19.483 -19.750 20.893 1.00 34.94 200 THR A N 1
ATOM 1556 C CA . THR A 1 200 ? 20.478 -20.544 20.143 1.00 34.94 200 THR A CA 1
ATOM 1557 C C . THR A 1 200 ? 19.804 -21.714 19.422 1.00 34.94 200 THR A C 1
ATOM 1559 O O . THR A 1 200 ? 19.651 -22.796 19.979 1.00 34.94 200 THR A O 1
ATOM 1562 N N . ALA A 1 201 ? 19.459 -21.548 18.144 1.00 30.38 201 ALA A N 1
ATOM 1563 C CA . ALA A 1 201 ? 19.294 -22.694 17.249 1.00 30.38 201 ALA A CA 1
ATOM 1564 C C . ALA A 1 201 ? 19.620 -22.305 15.801 1.00 30.38 201 ALA A C 1
ATOM 1566 O O . ALA A 1 201 ? 19.076 -21.355 15.243 1.00 30.38 201 ALA A O 1
ATOM 1567 N N . THR A 1 202 ? 20.561 -23.040 15.216 1.00 31.89 202 THR A N 1
ATOM 1568 C CA . THR A 1 202 ? 20.992 -22.978 13.817 1.00 31.89 202 THR A CA 1
ATOM 1569 C C . THR A 1 202 ? 19.923 -23.574 12.886 1.00 31.89 202 THR A C 1
ATOM 1571 O O . THR A 1 202 ? 19.337 -24.599 13.233 1.00 31.89 202 THR A O 1
ATOM 1574 N N . PRO A 1 203 ? 19.669 -23.015 11.685 1.00 34.62 203 PRO A N 1
ATOM 1575 C CA . PRO A 1 203 ? 18.662 -23.575 10.791 1.00 34.62 203 PRO A CA 1
ATOM 1576 C C . PRO A 1 203 ? 19.272 -24.635 9.862 1.00 34.62 203 PRO A C 1
ATOM 1578 O O . PRO A 1 203 ? 20.177 -24.343 9.080 1.00 34.62 203 PRO A O 1
ATOM 1581 N N . ASN A 1 204 ? 18.731 -25.855 9.913 1.00 28.52 204 ASN A N 1
ATOM 1582 C CA . ASN A 1 204 ? 18.937 -26.890 8.902 1.00 28.52 204 ASN A CA 1
ATOM 1583 C C . ASN A 1 204 ? 17.666 -27.068 8.047 1.00 28.52 204 ASN A C 1
ATOM 1585 O O . ASN A 1 204 ? 16.571 -27.200 8.580 1.00 28.52 204 ASN A O 1
ATOM 1589 N N . SER A 1 205 ? 17.888 -27.152 6.730 1.00 31.88 205 SER A N 1
ATOM 1590 C CA . SER A 1 205 ? 17.103 -27.808 5.663 1.00 31.88 205 SER A CA 1
ATOM 1591 C C . SER A 1 205 ? 15.659 -27.386 5.308 1.00 31.88 205 SER A C 1
ATOM 1593 O O . SER A 1 205 ? 14.753 -27.418 6.124 1.00 31.88 205 SER A O 1
ATOM 1595 N N . ASN A 1 206 ? 15.487 -27.144 3.998 1.00 31.70 206 ASN A N 1
ATOM 1596 C CA . ASN A 1 206 ? 14.462 -27.641 3.061 1.00 31.70 206 ASN A CA 1
ATOM 1597 C C . ASN A 1 206 ? 12.987 -27.808 3.490 1.00 31.70 206 ASN A C 1
ATOM 1599 O O . ASN A 1 206 ? 12.654 -28.625 4.336 1.00 31.70 206 ASN A O 1
ATOM 1603 N N . ASN A 1 207 ? 12.125 -27.192 2.666 1.00 34.81 207 ASN A N 1
ATOM 1604 C CA . ASN A 1 207 ? 10.709 -27.492 2.410 1.00 34.81 207 ASN A CA 1
ATOM 1605 C C . ASN A 1 207 ? 9.737 -27.425 3.600 1.00 34.81 207 ASN A C 1
ATOM 1607 O O . ASN A 1 207 ? 9.518 -28.426 4.263 1.00 34.81 207 ASN A O 1
ATOM 1611 N N . MET A 1 208 ? 9.053 -26.281 3.748 1.00 25.67 208 MET A N 1
ATOM 1612 C CA . MET A 1 208 ? 7.621 -26.130 4.090 1.00 25.67 208 MET A CA 1
ATOM 1613 C C . MET A 1 208 ? 7.265 -24.624 4.085 1.00 25.67 208 MET A C 1
ATOM 1615 O O . MET A 1 208 ? 8.108 -23.810 4.472 1.00 25.67 208 MET A O 1
ATOM 1619 N N . PRO A 1 209 ? 6.052 -24.201 3.670 1.00 32.56 209 PRO A N 1
ATOM 1620 C CA . PRO A 1 209 ? 5.616 -22.825 3.863 1.00 32.56 209 PRO A CA 1
ATOM 1621 C C . PRO A 1 209 ? 5.384 -22.620 5.363 1.00 32.56 209 PRO A C 1
ATOM 1623 O O . PRO A 1 209 ? 4.442 -23.163 5.939 1.00 32.56 209 PRO A O 1
ATOM 1626 N N . LEU A 1 210 ? 6.281 -21.878 6.009 1.00 34.81 210 LEU A N 1
ATOM 1627 C CA . LEU A 1 210 ? 6.167 -21.551 7.425 1.00 34.81 210 LEU A CA 1
ATOM 1628 C C . LEU A 1 210 ? 4.903 -20.710 7.653 1.00 34.81 210 LEU A C 1
ATOM 1630 O O . LEU A 1 210 ? 4.841 -19.532 7.300 1.00 34.81 210 LEU A O 1
ATOM 1634 N N . LEU A 1 211 ? 3.894 -21.340 8.265 1.00 36.81 211 LEU A N 1
ATOM 1635 C CA . LEU A 1 211 ? 2.869 -20.643 9.034 1.00 36.81 211 LEU A CA 1
ATOM 1636 C C . LEU A 1 211 ? 3.560 -19.744 10.071 1.00 36.81 211 LEU A C 1
ATOM 1638 O O . LEU A 1 211 ? 4.646 -20.063 10.548 1.00 36.81 211 LEU A O 1
ATOM 1642 N N . LEU A 1 212 ? 2.884 -18.650 10.420 1.00 40.22 212 LEU A N 1
ATOM 1643 C CA . LEU A 1 212 ? 3.246 -17.518 11.291 1.00 40.22 212 LEU A CA 1
ATOM 1644 C C . LEU A 1 212 ? 3.783 -17.839 12.722 1.00 40.22 212 LEU A C 1
ATOM 1646 O O . LEU A 1 212 ? 3.600 -17.040 13.632 1.00 40.22 212 LEU A O 1
ATOM 1650 N N . GLY A 1 213 ? 4.392 -18.999 12.978 1.00 33.41 213 GLY A N 1
ATOM 1651 C CA . GLY A 1 213 ? 4.818 -19.461 14.302 1.00 33.41 213 GLY A CA 1
ATOM 1652 C C . GLY A 1 213 ? 6.239 -19.072 14.711 1.00 33.41 213 GLY A C 1
ATOM 1653 O O . GLY A 1 213 ? 6.428 -18.682 15.853 1.00 33.41 213 GLY A O 1
ATOM 1654 N N . GLU A 1 214 ? 7.221 -19.127 13.806 1.00 34.44 214 GLU A N 1
ATOM 1655 C CA . GLU A 1 214 ? 8.641 -18.972 14.197 1.00 34.44 214 GLU A CA 1
ATOM 1656 C C . GLU A 1 214 ? 9.336 -17.768 13.545 1.00 34.44 214 GLU A C 1
ATOM 1658 O O . GLU A 1 214 ? 10.227 -17.166 14.135 1.00 34.44 214 GLU A O 1
ATOM 1663 N N . ALA A 1 215 ? 8.893 -17.340 12.357 1.00 37.69 215 ALA A N 1
ATOM 1664 C CA . ALA A 1 215 ? 9.425 -16.145 11.695 1.00 37.69 215 ALA A CA 1
ATOM 1665 C C . ALA A 1 215 ? 8.769 -14.838 12.186 1.00 37.69 215 ALA A C 1
ATOM 1667 O O . ALA A 1 215 ? 9.385 -13.772 12.118 1.00 37.69 215 ALA A O 1
ATOM 1668 N N . ALA A 1 216 ? 7.536 -14.918 12.702 1.00 41.94 216 ALA A N 1
ATOM 1669 C CA . ALA A 1 216 ? 6.721 -13.759 13.060 1.00 41.94 216 ALA A CA 1
ATOM 1670 C C . ALA A 1 216 ? 7.307 -12.961 14.237 1.00 41.94 216 ALA A C 1
ATOM 1672 O O . ALA A 1 216 ? 7.349 -11.736 14.179 1.00 41.94 216 ALA A O 1
ATOM 1673 N N . THR A 1 217 ? 7.845 -13.628 15.260 1.00 41.84 217 THR A N 1
ATOM 1674 C CA . THR A 1 217 ? 8.401 -12.966 16.455 1.00 41.84 217 THR A CA 1
ATOM 1675 C C . THR A 1 217 ? 9.663 -12.150 16.165 1.00 41.84 217 THR A C 1
ATOM 1677 O O . THR A 1 217 ? 9.949 -11.206 16.891 1.00 41.84 217 THR A O 1
ATOM 1680 N N . SER A 1 218 ? 10.385 -12.444 15.077 1.00 42.25 218 SER A N 1
ATOM 1681 C CA . SER A 1 218 ? 11.589 -11.693 14.681 1.00 42.25 218 SER A CA 1
ATOM 1682 C C . SER A 1 218 ? 11.340 -10.558 13.675 1.00 42.25 218 SER A C 1
ATOM 1684 O O . SER A 1 218 ? 12.229 -9.739 13.437 1.00 42.25 218 SER A O 1
ATOM 1686 N N . SER A 1 219 ? 10.141 -10.496 13.083 1.00 43.88 219 SER A N 1
ATOM 1687 C CA . SER A 1 219 ? 9.760 -9.489 12.079 1.00 43.88 219 SER A CA 1
ATOM 1688 C C . SER A 1 219 ? 8.941 -8.328 12.646 1.00 43.88 219 SER A C 1
ATOM 1690 O O . SER A 1 219 ? 8.771 -7.330 11.939 1.00 43.88 219 SER A O 1
ATOM 1692 N N . PHE A 1 220 ? 8.460 -8.427 13.889 1.00 48.09 220 PHE A N 1
ATOM 1693 C CA . PHE A 1 220 ? 7.791 -7.335 14.595 1.00 48.09 220 PHE A CA 1
ATOM 1694 C C . PHE A 1 220 ? 8.763 -6.609 15.519 1.00 48.09 220 PHE A C 1
ATOM 1696 O O . PHE A 1 220 ? 9.646 -7.194 16.134 1.00 48.09 220 PHE A O 1
ATOM 1703 N N . ALA A 1 221 ? 8.613 -5.293 15.550 1.00 52.94 221 ALA A N 1
ATOM 1704 C CA . ALA A 1 221 ? 9.494 -4.370 16.234 1.00 52.94 221 ALA A CA 1
ATOM 1705 C C . ALA A 1 221 ? 9.398 -4.497 17.762 1.00 52.94 221 ALA A C 1
ATOM 1707 O O . ALA A 1 221 ? 10.420 -4.731 18.398 1.00 52.94 221 ALA A O 1
ATOM 1708 N N . PHE A 1 222 ? 8.186 -4.386 18.320 1.00 57.00 222 PHE A N 1
ATOM 1709 C CA . PHE A 1 222 ? 7.891 -4.487 19.751 1.00 57.00 222 PHE A CA 1
ATOM 1710 C C . PHE A 1 222 ? 6.411 -4.858 19.972 1.00 57.00 222 PHE A C 1
ATOM 1712 O O . PHE A 1 222 ? 5.560 -4.531 19.147 1.00 57.00 222 PHE A O 1
ATOM 1719 N N . GLN A 1 223 ? 6.070 -5.488 21.105 1.00 63.25 223 GLN A N 1
ATOM 1720 C CA . GLN A 1 223 ? 4.680 -5.821 21.483 1.00 63.25 223 GLN A CA 1
ATOM 1721 C C . GLN A 1 223 ? 3.744 -4.595 21.448 1.00 63.25 223 GLN A C 1
ATOM 1723 O O . GLN A 1 223 ? 2.581 -4.708 21.060 1.00 63.25 223 GLN A O 1
ATOM 1728 N N . ALA A 1 224 ? 4.269 -3.416 21.801 1.00 65.50 224 ALA A N 1
ATOM 1729 C CA . ALA A 1 224 ? 3.546 -2.147 21.744 1.00 65.50 224 ALA A CA 1
ATOM 1730 C C . ALA A 1 224 ? 3.117 -1.767 20.316 1.00 65.50 224 ALA A C 1
ATOM 1732 O O . ALA A 1 224 ? 1.993 -1.307 20.124 1.00 65.50 224 ALA A O 1
ATOM 1733 N N . ASP A 1 225 ? 3.963 -2.026 19.314 1.00 72.12 225 ASP A N 1
ATOM 1734 C CA . ASP A 1 225 ? 3.652 -1.729 17.911 1.00 72.12 225 ASP A CA 1
ATOM 1735 C C . ASP A 1 225 ? 2.528 -2.630 17.391 1.00 72.12 225 ASP A C 1
ATOM 1737 O O . ASP A 1 225 ? 1.707 -2.213 16.576 1.00 72.12 225 ASP A O 1
ATOM 1741 N N . ILE A 1 226 ? 2.453 -3.866 17.894 1.00 81.38 226 ILE A N 1
ATOM 1742 C CA . ILE A 1 226 ? 1.379 -4.781 17.517 1.00 81.38 226 ILE A CA 1
ATOM 1743 C C . ILE A 1 226 ? 0.044 -4.335 18.131 1.00 81.38 226 ILE A C 1
ATOM 1745 O O . ILE A 1 226 ? -0.965 -4.292 17.428 1.00 81.38 226 ILE A O 1
ATOM 1749 N N . ALA A 1 227 ? 0.032 -3.949 19.411 1.00 83.62 227 ALA A N 1
ATOM 1750 C CA . ALA A 1 227 ? -1.171 -3.432 20.064 1.00 83.62 227 ALA A CA 1
ATOM 1751 C C . ALA A 1 227 ? -1.682 -2.142 19.393 1.00 83.62 227 ALA A C 1
ATOM 1753 O O . ALA A 1 227 ? -2.874 -2.027 19.105 1.00 83.62 227 ALA A O 1
ATOM 1754 N N . ALA A 1 228 ? -0.781 -1.203 19.080 1.00 85.19 228 ALA A N 1
ATOM 1755 C CA . ALA A 1 228 ? -1.120 0.027 18.363 1.00 85.19 228 ALA A CA 1
ATOM 1756 C C . ALA A 1 228 ? -1.710 -0.253 16.971 1.00 85.19 228 ALA A C 1
ATOM 1758 O O . ALA A 1 228 ? -2.688 0.381 16.562 1.00 85.19 228 ALA A O 1
ATOM 1759 N N . ALA A 1 229 ? -1.168 -1.244 16.258 1.00 90.06 229 ALA A N 1
ATOM 1760 C CA . ALA A 1 229 ? -1.695 -1.641 14.961 1.00 90.06 229 ALA A CA 1
ATOM 1761 C C . ALA A 1 229 ? -3.095 -2.263 15.043 1.00 90.06 229 ALA A C 1
ATOM 1763 O O . ALA A 1 229 ? -3.943 -1.940 14.212 1.00 90.06 229 ALA A O 1
ATOM 1764 N N . VAL A 1 230 ? -3.367 -3.108 16.047 1.00 91.50 230 VAL A N 1
ATOM 1765 C CA . VAL A 1 230 ? -4.712 -3.668 16.274 1.00 91.50 230 VAL A CA 1
ATOM 1766 C C . VAL A 1 230 ? -5.728 -2.550 16.520 1.00 91.50 230 VAL A C 1
ATOM 1768 O O . VAL A 1 230 ? -6.781 -2.544 15.884 1.00 91.50 230 VAL A O 1
ATOM 1771 N N . ILE A 1 231 ? -5.394 -1.572 17.369 1.00 90.06 231 ILE A N 1
ATOM 1772 C CA . ILE A 1 231 ? -6.256 -0.408 17.633 1.00 90.06 231 ILE A CA 1
ATOM 1773 C C . ILE A 1 231 ? -6.507 0.377 16.339 1.00 90.06 231 ILE A C 1
ATOM 1775 O O . ILE A 1 231 ? -7.656 0.652 15.996 1.00 90.06 231 ILE A O 1
ATOM 1779 N N . SER A 1 232 ? -5.450 0.661 15.573 1.00 91.88 232 SER A N 1
ATOM 1780 C CA . SER A 1 232 ? -5.551 1.413 14.316 1.00 91.88 232 SER A CA 1
ATOM 1781 C C . SER A 1 232 ? -6.451 0.715 13.291 1.00 91.88 232 SER A C 1
ATOM 1783 O O . SER A 1 232 ? -7.261 1.359 12.624 1.00 91.88 232 SER A O 1
ATOM 1785 N N . TYR A 1 233 ? -6.346 -0.611 13.165 1.00 95.50 233 TYR A N 1
ATOM 1786 C CA . TYR A 1 233 ? -7.231 -1.379 12.294 1.00 95.50 233 TYR A CA 1
ATOM 1787 C C . TYR A 1 233 ? -8.676 -1.365 12.786 1.00 95.50 233 TYR A C 1
ATOM 1789 O O . TYR A 1 233 ? -9.569 -1.151 11.974 1.00 95.50 233 TYR A O 1
ATOM 1797 N N . GLN A 1 234 ? -8.924 -1.558 14.084 1.00 94.25 234 GLN A N 1
ATOM 1798 C CA . GLN A 1 234 ? -10.279 -1.516 14.648 1.00 94.25 234 GLN A CA 1
ATOM 1799 C C . GLN A 1 234 ? -10.958 -0.167 14.389 1.00 94.25 234 GLN A C 1
ATOM 1801 O O . GLN A 1 234 ? -12.107 -0.132 13.949 1.00 94.25 234 GLN A O 1
ATOM 1806 N N . GLN A 1 235 ? -10.234 0.937 14.575 1.00 91.50 235 GLN A N 1
ATOM 1807 C CA . GLN A 1 235 ? -10.730 2.280 14.276 1.00 91.50 235 GLN A CA 1
ATOM 1808 C C . GLN A 1 235 ? -11.017 2.471 12.783 1.00 91.50 235 GLN A C 1
ATOM 1810 O O . GLN A 1 235 ? -12.073 2.982 12.421 1.00 91.50 235 GLN A O 1
ATOM 1815 N N . ALA A 1 236 ? -10.113 2.031 11.902 1.00 93.50 236 ALA A N 1
ATOM 1816 C CA . ALA A 1 236 ? -10.297 2.131 10.454 1.00 93.50 236 ALA A CA 1
ATOM 1817 C C . ALA A 1 236 ? -11.461 1.264 9.940 1.00 93.50 236 ALA A C 1
ATOM 1819 O O . ALA A 1 236 ? -12.201 1.687 9.050 1.00 93.50 236 ALA A O 1
ATOM 1820 N N . ILE A 1 237 ? -11.647 0.073 10.517 1.00 95.25 237 ILE A N 1
ATOM 1821 C CA . ILE A 1 237 ? -12.798 -0.795 10.257 1.00 95.25 237 ILE A CA 1
ATOM 1822 C C . ILE A 1 237 ? -14.078 -0.059 10.642 1.00 95.25 237 ILE A C 1
ATOM 1824 O O . ILE A 1 237 ? -14.956 0.117 9.797 1.00 95.25 237 ILE A O 1
ATOM 1828 N N . ARG A 1 238 ? -14.152 0.421 11.887 1.00 93.19 238 ARG A N 1
ATOM 1829 C CA . ARG A 1 238 ? -15.334 1.100 12.415 1.00 93.19 238 ARG A CA 1
ATOM 1830 C C . ARG A 1 238 ? -15.674 2.361 11.629 1.00 93.19 238 ARG A C 1
ATOM 1832 O O . ARG A 1 238 ? -16.836 2.604 11.326 1.00 93.19 238 ARG A O 1
ATOM 1839 N N . PHE A 1 239 ? -14.660 3.123 11.229 1.00 91.75 239 PHE A N 1
ATOM 1840 C CA . PHE A 1 239 ? -14.826 4.278 10.355 1.00 91.75 239 PHE A CA 1
ATOM 1841 C C . PHE A 1 239 ? -15.471 3.900 9.022 1.00 91.75 239 PHE A C 1
ATOM 1843 O O . PHE A 1 239 ? -16.436 4.531 8.605 1.00 91.75 239 PHE A O 1
ATOM 1850 N N . GLY A 1 240 ? -14.969 2.851 8.365 1.00 91.50 240 GLY A N 1
ATOM 1851 C CA . GLY A 1 240 ? -15.549 2.374 7.114 1.00 91.50 240 GLY A CA 1
ATOM 1852 C C . GLY A 1 240 ? -16.983 1.859 7.277 1.00 91.50 240 GLY A C 1
ATOM 1853 O O . GLY A 1 240 ? -17.807 2.105 6.407 1.00 91.50 240 GLY A O 1
ATOM 1854 N N . GLU A 1 241 ? -17.308 1.196 8.389 1.00 91.88 241 GLU A N 1
ATOM 1855 C CA . GLU A 1 241 ? -18.685 0.772 8.694 1.00 91.88 241 GLU A CA 1
ATOM 1856 C C . GLU A 1 241 ? -19.644 1.950 8.877 1.00 91.88 241 GLU A C 1
ATOM 1858 O O . GLU A 1 241 ? -20.786 1.871 8.433 1.00 91.88 241 GLU A O 1
ATOM 1863 N N . LEU A 1 242 ? -19.190 3.024 9.528 1.00 89.75 242 LEU A N 1
ATOM 1864 C CA . LEU A 1 242 ? -19.973 4.247 9.704 1.00 89.75 242 LEU A CA 1
ATOM 1865 C C . LEU A 1 242 ? -20.165 4.973 8.368 1.00 89.75 242 LEU A C 1
ATOM 1867 O O . LEU A 1 242 ? -21.265 5.425 8.083 1.00 89.75 242 LEU A O 1
ATOM 1871 N N . LEU A 1 243 ? -19.136 5.023 7.515 1.00 86.69 243 LEU A N 1
ATOM 1872 C CA . LEU A 1 243 ? -19.242 5.610 6.173 1.00 86.69 243 LEU A CA 1
ATOM 1873 C C . LEU A 1 243 ? -20.222 4.870 5.252 1.00 86.69 243 LEU A C 1
ATOM 1875 O O . LEU A 1 243 ? -20.810 5.496 4.373 1.00 86.69 243 LEU A O 1
ATOM 1879 N N . ASP A 1 244 ? -20.385 3.558 5.430 1.00 87.06 244 ASP A N 1
ATOM 1880 C CA . ASP A 1 244 ? -21.323 2.752 4.639 1.00 87.06 244 ASP A CA 1
ATOM 1881 C C . ASP A 1 244 ? -22.785 2.927 5.103 1.00 87.06 244 ASP A C 1
ATOM 1883 O O . ASP A 1 244 ? -23.715 2.518 4.402 1.00 87.06 244 ASP A O 1
ATOM 1887 N N . GLN A 1 245 ? -23.008 3.506 6.287 1.00 84.19 245 GLN A N 1
ATOM 1888 C CA . GLN A 1 245 ? -24.335 3.721 6.856 1.00 84.19 245 GLN A CA 1
ATOM 1889 C C . GLN A 1 245 ? -24.893 5.103 6.463 1.00 84.19 245 GLN A C 1
ATOM 1891 O O . GLN A 1 245 ? -24.181 6.101 6.555 1.00 84.19 245 GLN A O 1
ATOM 1896 N N . PRO A 1 246 ? -26.180 5.200 6.073 1.00 81.50 246 PRO A N 1
ATOM 1897 C CA . PRO A 1 246 ? -26.859 6.486 5.918 1.00 81.50 246 PRO A CA 1
ATOM 1898 C C . PRO A 1 246 ? -26.799 7.300 7.217 1.00 81.50 246 PRO A C 1
ATOM 1900 O O . PRO A 1 246 ? -27.127 6.774 8.285 1.00 81.50 246 PRO A O 1
ATOM 1903 N N . SER A 1 247 ? -26.411 8.577 7.138 1.00 75.62 247 SER A N 1
ATOM 1904 C CA . SER A 1 247 ? -26.243 9.437 8.319 1.00 75.62 247 SER A CA 1
ATOM 1905 C C . SER A 1 247 ? -27.547 9.632 9.098 1.00 75.62 247 SER A C 1
ATOM 1907 O O . SER A 1 247 ? -27.523 9.829 10.311 1.00 75.62 247 SER A O 1
ATOM 1909 N N . GLU A 1 248 ? -28.703 9.488 8.443 1.00 78.38 248 GLU A N 1
ATOM 1910 C CA . GLU A 1 248 ? -30.022 9.555 9.077 1.00 78.38 248 GLU A CA 1
ATOM 1911 C C . GLU A 1 248 ? -30.289 8.395 10.048 1.00 78.38 248 GLU A C 1
ATOM 1913 O O . GLU A 1 248 ? -31.188 8.485 10.886 1.00 78.38 248 GLU A O 1
ATOM 1918 N N . LEU A 1 249 ? -29.527 7.301 9.941 1.00 80.94 249 LEU A N 1
ATOM 1919 C CA . LEU A 1 249 ? -29.636 6.131 10.814 1.00 80.94 249 LEU A CA 1
ATOM 1920 C C . LEU A 1 249 ? -28.703 6.199 12.026 1.00 80.94 249 LEU A C 1
ATOM 1922 O O . LEU A 1 249 ? -28.742 5.299 12.867 1.00 80.94 249 LEU A O 1
ATOM 1926 N N . PHE A 1 250 ? -27.878 7.240 12.142 1.00 84.31 250 PHE A N 1
ATOM 1927 C CA . PHE A 1 250 ? -26.900 7.320 13.217 1.00 84.31 250 PHE A CA 1
ATOM 1928 C C . PHE A 1 250 ? -27.571 7.578 14.564 1.00 84.31 250 PHE A C 1
ATOM 1930 O O . PHE A 1 250 ? -28.296 8.557 14.767 1.00 84.31 250 PHE A O 1
ATOM 1937 N N . GLY A 1 251 ? -27.264 6.727 15.542 1.00 86.69 251 GLY A N 1
ATOM 1938 C CA . GLY A 1 251 ? -27.549 7.028 16.935 1.00 86.69 251 GLY A CA 1
ATOM 1939 C C . GLY A 1 251 ? -26.593 8.091 17.482 1.00 86.69 251 GLY A C 1
ATOM 1940 O O . GLY A 1 251 ? -25.527 8.360 16.930 1.00 86.69 251 GLY A O 1
ATOM 1941 N N . LYS A 1 252 ? -26.911 8.645 18.662 1.00 85.94 252 LYS A N 1
ATOM 1942 C CA . LYS A 1 252 ? -26.008 9.576 19.375 1.00 85.94 252 LYS A CA 1
ATOM 1943 C C . LYS A 1 252 ? -24.595 9.007 19.564 1.00 85.94 252 LYS A C 1
ATOM 1945 O O . LYS A 1 252 ? -23.627 9.758 19.532 1.00 85.94 252 LYS A O 1
ATOM 1950 N N . LYS A 1 253 ? -24.494 7.689 19.767 1.00 87.88 253 LYS A N 1
ATOM 1951 C CA . LYS A 1 253 ? -23.221 6.984 19.935 1.00 87.88 253 LYS A CA 1
ATOM 1952 C C . LYS A 1 253 ? -22.424 6.925 18.629 1.00 87.88 253 LYS A C 1
ATOM 1954 O O . LYS A 1 253 ? -21.231 7.184 18.668 1.00 87.88 253 LYS A O 1
ATOM 1959 N N . ASP A 1 254 ? -23.078 6.653 17.501 1.00 86.31 254 ASP A N 1
ATOM 1960 C CA . ASP A 1 254 ? -22.424 6.593 16.187 1.00 86.31 254 ASP A CA 1
ATOM 1961 C C . ASP A 1 254 ? -21.893 7.971 15.773 1.00 86.31 254 ASP A C 1
ATOM 1963 O O . ASP A 1 254 ? -20.750 8.090 15.341 1.00 86.31 254 ASP A O 1
ATOM 1967 N N . VAL A 1 255 ? -22.673 9.034 16.012 1.00 84.94 255 VAL A N 1
ATOM 1968 C CA . VAL A 1 255 ? -22.225 10.422 15.801 1.00 84.94 255 VAL A CA 1
ATOM 1969 C C . VAL A 1 255 ? -21.002 10.744 16.659 1.00 84.94 255 VAL A C 1
ATOM 1971 O O . VAL A 1 255 ? -20.041 11.341 16.174 1.00 84.94 255 VAL A O 1
ATOM 1974 N N . GLN A 1 256 ? -21.025 10.379 17.943 1.00 87.69 256 GLN A N 1
ATOM 1975 C CA . GLN A 1 256 ? -19.894 10.614 18.838 1.00 87.69 256 GLN A CA 1
ATOM 1976 C C . GLN A 1 256 ? -18.643 9.865 18.359 1.00 87.69 256 GLN A C 1
ATOM 1978 O O . GLN A 1 256 ? -17.581 10.467 18.229 1.00 87.69 256 GLN A O 1
ATOM 1983 N N . GLU A 1 257 ? -18.783 8.582 18.045 1.00 87.69 257 GLU A N 1
ATOM 1984 C CA . GLU A 1 257 ? -17.687 7.719 17.610 1.00 87.69 257 GLU A CA 1
ATOM 1985 C C . GLU A 1 257 ? -17.084 8.187 16.278 1.00 87.69 257 GLU A C 1
ATOM 1987 O O . GLU A 1 257 ? -15.864 8.286 16.151 1.00 87.69 257 GLU A O 1
ATOM 1992 N N . MET A 1 258 ? -17.917 8.579 15.308 1.00 85.81 258 MET A N 1
ATOM 1993 C CA . MET A 1 258 ? -17.434 9.137 14.044 1.00 85.81 258 MET A CA 1
ATOM 1994 C C . MET A 1 258 ? -16.645 10.432 14.261 1.00 85.81 258 MET A C 1
ATOM 1996 O O . MET A 1 258 ? -15.583 10.623 13.667 1.00 85.81 258 MET A O 1
ATOM 2000 N N . ASN A 1 259 ? -17.130 11.308 15.143 1.00 86.12 259 ASN A N 1
ATOM 2001 C CA . ASN A 1 259 ? -16.439 12.548 15.491 1.00 86.12 259 ASN A CA 1
ATOM 2002 C C . ASN A 1 259 ? -15.092 12.300 16.183 1.00 86.12 259 ASN A C 1
ATOM 2004 O O . ASN A 1 259 ? -14.128 13.017 15.904 1.00 86.12 259 ASN A O 1
ATOM 2008 N N . GLU A 1 260 ? -15.013 11.309 17.071 1.00 89.19 260 GLU A N 1
ATOM 2009 C CA . GLU A 1 260 ? -13.773 10.909 17.742 1.00 89.19 260 GLU A CA 1
ATOM 2010 C C . GLU A 1 260 ? -12.748 10.384 16.729 1.00 89.19 260 GLU A C 1
ATOM 2012 O O . GLU A 1 260 ? -11.623 10.890 16.680 1.00 89.19 260 GLU A O 1
ATOM 2017 N N . ILE A 1 261 ? -13.160 9.470 15.842 1.00 87.81 261 ILE A N 1
ATOM 2018 C CA . ILE A 1 261 ? -12.283 8.915 14.803 1.00 87.81 261 ILE A CA 1
ATOM 2019 C C . ILE A 1 261 ? -11.794 10.008 13.841 1.00 87.81 261 ILE A C 1
ATOM 2021 O O . ILE A 1 261 ? -10.598 10.090 13.552 1.00 87.81 261 ILE A O 1
ATOM 2025 N N . ILE A 1 262 ? -12.685 10.888 13.368 1.00 86.69 262 ILE A N 1
ATOM 2026 C CA . ILE A 1 262 ? -12.304 12.010 12.495 1.00 86.69 262 ILE A CA 1
ATOM 2027 C C . ILE A 1 262 ? -11.309 12.931 13.209 1.00 86.69 262 ILE A C 1
ATOM 2029 O O . ILE A 1 262 ? -10.313 13.347 12.612 1.00 86.69 262 ILE A O 1
ATOM 2033 N N . SER A 1 263 ? -11.530 13.222 14.493 1.00 86.69 263 SER A N 1
ATOM 2034 C CA . SER A 1 263 ? -10.627 14.067 15.285 1.00 86.69 263 SER A CA 1
ATOM 2035 C C . SER A 1 263 ? -9.233 13.449 15.416 1.00 86.69 263 SER A C 1
ATOM 2037 O O . SER A 1 263 ? -8.230 14.158 15.299 1.00 86.69 263 SER A O 1
ATOM 2039 N N . GLU A 1 264 ? -9.145 12.131 15.587 1.00 87.38 264 GLU A N 1
ATOM 2040 C CA . GLU A 1 264 ? -7.873 11.411 15.609 1.00 87.38 264 GLU A CA 1
ATOM 2041 C C . GLU A 1 264 ? -7.173 11.408 14.242 1.00 87.38 264 GLU A C 1
ATOM 2043 O O . GLU A 1 264 ? -5.977 11.703 14.157 1.00 87.38 264 GLU A O 1
ATOM 2048 N N . MET A 1 265 ? -7.906 11.169 13.150 1.00 85.31 265 MET A N 1
ATOM 2049 C CA . MET A 1 265 ? -7.349 11.263 11.796 1.00 85.31 265 MET A CA 1
ATOM 2050 C C . MET A 1 265 ? -6.808 12.667 11.503 1.00 85.31 265 MET A C 1
ATOM 2052 O O . MET A 1 265 ? -5.717 12.804 10.947 1.00 85.31 265 MET A O 1
ATOM 2056 N N . LEU A 1 266 ? -7.523 13.717 11.919 1.00 85.12 266 LEU A N 1
ATOM 2057 C CA . LEU A 1 266 ? -7.077 15.108 11.804 1.00 85.12 266 LEU A CA 1
ATOM 2058 C C . LEU A 1 266 ? -5.823 15.382 12.642 1.00 85.12 266 LEU A C 1
ATOM 2060 O O . LEU A 1 266 ? -4.911 16.078 12.186 1.00 85.12 266 LEU A O 1
ATOM 2064 N N . LEU A 1 267 ? -5.742 14.823 13.851 1.00 86.25 267 LEU A N 1
ATOM 2065 C CA . LEU A 1 267 ? -4.547 14.911 14.685 1.00 86.25 267 LEU A CA 1
ATOM 2066 C C . LEU A 1 267 ? -3.347 14.244 13.997 1.00 86.25 267 LEU A C 1
ATOM 2068 O O . LEU A 1 267 ? -2.278 14.851 13.905 1.00 86.25 267 LEU A O 1
ATOM 2072 N N . ASN A 1 268 ? -3.519 13.033 13.467 1.00 83.81 268 ASN A N 1
ATOM 2073 C CA . ASN A 1 268 ? -2.458 12.311 12.764 1.00 83.81 268 ASN A CA 1
ATOM 2074 C C . ASN A 1 268 ? -2.047 13.026 11.466 1.00 83.81 268 ASN A C 1
ATOM 2076 O O . ASN A 1 268 ? -0.854 13.136 11.172 1.00 83.81 268 ASN A O 1
ATOM 2080 N N . LEU A 1 269 ? -3.000 13.623 10.747 1.00 83.00 269 LEU A N 1
ATOM 2081 C CA . LEU A 1 269 ? -2.747 14.484 9.591 1.00 83.00 269 LEU A CA 1
ATOM 2082 C C . LEU A 1 269 ? -1.881 15.705 9.959 1.00 83.00 269 LEU A C 1
ATOM 2084 O O . LEU A 1 269 ? -0.915 16.016 9.259 1.00 83.00 269 LEU A O 1
ATOM 2088 N N . ASN A 1 270 ? -2.170 16.370 11.082 1.00 81.69 270 ASN A N 1
ATOM 2089 C CA . ASN A 1 270 ? -1.363 17.492 11.574 1.00 81.69 270 ASN A CA 1
ATOM 2090 C C . ASN A 1 270 ? 0.044 17.046 12.006 1.00 81.69 270 ASN A C 1
ATOM 2092 O O . ASN A 1 270 ? 1.024 17.704 11.649 1.00 81.69 270 ASN A O 1
ATOM 2096 N N . LYS A 1 271 ? 0.177 15.898 12.687 1.00 81.75 271 LYS A N 1
ATOM 2097 C CA . LYS A 1 271 ? 1.488 15.316 13.035 1.00 81.75 271 LYS A CA 1
ATOM 2098 C C . LYS A 1 271 ? 2.344 15.055 11.790 1.00 81.75 271 LYS A C 1
ATOM 2100 O O . LYS A 1 271 ? 3.547 15.310 11.822 1.00 81.75 271 LYS A O 1
ATOM 2105 N N . CYS A 1 272 ? 1.745 14.589 10.688 1.00 75.50 272 CYS A N 1
ATOM 2106 C CA . CYS A 1 272 ? 2.456 14.394 9.416 1.00 75.50 272 CYS A CA 1
ATOM 2107 C C . CYS A 1 272 ? 3.081 15.706 8.915 1.00 75.50 272 CYS A C 1
ATOM 2109 O O . CYS A 1 272 ? 4.251 15.732 8.534 1.00 75.50 272 CYS A O 1
ATOM 2111 N N . ARG A 1 273 ? 2.329 16.813 8.981 1.00 71.44 273 ARG A N 1
ATOM 2112 C CA . ARG A 1 273 ? 2.817 18.150 8.605 1.00 71.44 273 ARG A CA 1
ATOM 2113 C C . ARG A 1 273 ? 3.942 18.637 9.512 1.00 71.44 273 ARG A C 1
ATOM 2115 O O . ARG A 1 273 ? 4.915 19.211 9.033 1.00 71.44 273 ARG A O 1
ATOM 2122 N N . GLU A 1 274 ? 3.812 18.453 10.823 1.00 73.75 274 GLU A N 1
ATOM 2123 C CA . GLU A 1 274 ? 4.844 18.887 11.770 1.00 73.75 274 GLU A CA 1
ATOM 2124 C C . GLU A 1 274 ? 6.160 18.132 11.577 1.00 73.75 274 GLU A C 1
ATOM 2126 O O . GLU A 1 274 ? 7.224 18.753 11.605 1.00 73.75 274 GLU A O 1
ATOM 2131 N N . LYS A 1 275 ? 6.094 16.814 11.337 1.00 68.94 275 LYS A N 1
ATOM 2132 C CA . LYS A 1 275 ? 7.270 16.005 10.986 1.00 68.94 275 LYS A CA 1
ATOM 2133 C C . LYS A 1 275 ? 7.963 16.574 9.744 1.00 68.94 275 LYS A C 1
ATOM 2135 O O . LYS A 1 275 ? 9.177 16.755 9.762 1.00 68.94 275 LYS A O 1
ATOM 2140 N N . ASP A 1 276 ? 7.202 16.941 8.717 1.00 61.41 276 ASP A N 1
ATOM 2141 C CA . ASP A 1 276 ? 7.753 17.520 7.491 1.00 61.41 276 ASP A CA 1
ATOM 2142 C C . ASP A 1 276 ? 8.374 18.910 7.691 1.00 61.41 276 ASP A C 1
ATOM 2144 O O . ASP A 1 276 ? 9.478 19.165 7.216 1.00 61.41 276 ASP A O 1
ATOM 2148 N N . ARG A 1 277 ? 7.741 19.794 8.476 1.00 62.06 277 ARG A N 1
ATOM 2149 C CA . ARG A 1 277 ? 8.316 21.107 8.838 1.00 62.06 277 ARG A CA 1
ATOM 2150 C C . ARG A 1 277 ? 9.662 20.985 9.550 1.00 62.06 277 ARG A C 1
ATOM 2152 O O . ARG A 1 277 ? 10.533 21.827 9.359 1.00 62.06 277 ARG A O 1
ATOM 2159 N N . ARG A 1 278 ? 9.841 19.949 10.373 1.00 59.62 278 ARG A N 1
ATOM 2160 C CA . ARG A 1 278 ? 11.120 19.683 11.049 1.00 59.62 278 ARG A CA 1
ATOM 2161 C C . ARG A 1 278 ? 12.174 19.146 10.080 1.00 59.62 278 ARG A C 1
ATOM 2163 O O . ARG A 1 278 ? 13.336 19.507 10.205 1.00 59.62 278 ARG A O 1
ATOM 2170 N N . LEU A 1 279 ? 11.779 18.319 9.111 1.00 54.19 279 LEU A N 1
ATOM 2171 C CA . LEU A 1 279 ? 12.684 17.737 8.111 1.00 54.19 279 LEU A CA 1
ATOM 2172 C C . LEU A 1 279 ? 13.107 18.751 7.040 1.00 54.19 279 LEU A C 1
ATOM 2174 O O . LEU A 1 279 ? 14.271 18.793 6.653 1.00 54.19 279 LEU A O 1
ATOM 2178 N N . THR A 1 280 ? 12.194 19.622 6.609 1.00 51.00 280 THR A N 1
ATOM 2179 C CA . THR A 1 280 ? 12.465 20.691 5.631 1.00 51.00 280 THR A CA 1
ATOM 2180 C C . THR A 1 280 ? 13.446 21.743 6.157 1.00 51.00 280 THR A C 1
ATOM 2182 O O . THR A 1 280 ? 14.161 22.354 5.366 1.00 51.00 280 THR A O 1
ATOM 2185 N N . GLN A 1 281 ? 13.569 21.897 7.480 1.00 51.66 281 GLN A N 1
ATOM 2186 C CA . GLN A 1 281 ? 14.614 22.710 8.115 1.00 51.66 281 GLN A CA 1
ATOM 2187 C C . GLN A 1 281 ? 16.019 22.065 8.061 1.00 51.66 281 GLN A C 1
ATOM 2189 O O . GLN A 1 281 ? 16.995 22.744 8.370 1.00 51.66 281 GLN A O 1
ATOM 2194 N N . VAL A 1 282 ? 16.145 20.788 7.659 1.00 45.09 282 VAL A N 1
ATOM 2195 C CA . VAL A 1 282 ? 17.377 19.973 7.779 1.00 45.09 282 VAL A CA 1
ATOM 2196 C C . VAL A 1 282 ? 17.838 19.334 6.443 1.00 45.09 282 VAL A C 1
ATOM 2198 O O . VAL A 1 282 ? 18.640 18.418 6.468 1.00 45.09 282 VAL A O 1
ATOM 2201 N N . VAL A 1 283 ? 17.474 19.883 5.269 1.00 34.97 283 VAL A N 1
ATOM 2202 C CA . VAL A 1 283 ? 17.962 19.519 3.897 1.00 34.97 283 VAL A CA 1
ATOM 2203 C C . VAL A 1 283 ? 17.081 18.534 3.075 1.00 34.97 283 VAL A C 1
ATOM 2205 O O . VAL A 1 283 ? 16.867 17.391 3.453 1.00 34.97 283 VAL A O 1
ATOM 2208 N N . HIS A 1 284 ? 16.687 19.016 1.877 1.00 34.94 284 HIS A N 1
ATOM 2209 C CA . HIS A 1 284 ? 16.143 18.409 0.629 1.00 34.94 284 HIS A CA 1
ATOM 2210 C C . HIS A 1 284 ? 14.811 17.597 0.574 1.00 34.94 284 HIS A C 1
ATOM 2212 O O . HIS A 1 284 ? 14.451 16.887 1.507 1.00 34.94 284 HIS A O 1
ATOM 2218 N N . PRO A 1 285 ? 14.052 17.691 -0.558 1.00 38.69 285 PRO A N 1
ATOM 2219 C CA . PRO A 1 285 ? 12.628 17.366 -0.639 1.00 38.69 285 PRO A CA 1
ATOM 2220 C C . PRO A 1 285 ? 12.375 15.970 -1.227 1.00 38.69 285 PRO A C 1
ATOM 2222 O O . PRO A 1 285 ? 12.420 15.768 -2.438 1.00 38.69 285 PRO A O 1
ATOM 2225 N N . ALA A 1 286 ? 12.051 15.003 -0.378 1.00 38.06 286 ALA A N 1
ATOM 2226 C CA . ALA A 1 286 ? 11.442 13.742 -0.808 1.00 38.06 286 ALA A CA 1
ATOM 2227 C C . ALA A 1 286 ? 10.642 13.128 0.347 1.00 38.06 286 ALA A C 1
ATOM 2229 O O . ALA A 1 286 ? 10.885 12.002 0.769 1.00 38.06 286 ALA A O 1
ATOM 2230 N N . SER A 1 287 ? 9.705 13.897 0.896 1.00 39.25 287 SER A N 1
ATOM 2231 C CA . SER A 1 287 ? 8.766 13.422 1.910 1.00 39.25 287 SER A CA 1
ATOM 2232 C C . SER A 1 287 ? 7.360 13.398 1.301 1.00 39.25 287 SER A C 1
ATOM 2234 O O . SER A 1 287 ? 7.005 14.329 0.573 1.00 39.25 287 SER A O 1
ATOM 2236 N N . PRO A 1 288 ? 6.536 12.365 1.553 1.00 48.25 288 PRO A N 1
ATOM 2237 C CA . PRO A 1 288 ? 5.164 12.274 1.058 1.00 48.25 288 PRO A CA 1
ATOM 2238 C C . PRO A 1 288 ? 4.217 13.206 1.832 1.00 48.25 288 PRO A C 1
ATOM 2240 O O . PRO A 1 288 ? 3.057 12.871 2.025 1.00 48.25 288 PRO A O 1
ATOM 2243 N N . ALA A 1 289 ? 4.703 14.352 2.301 1.00 52.06 289 ALA A N 1
ATOM 2244 C CA . ALA A 1 289 ? 3.942 15.347 3.029 1.00 52.06 289 ALA A CA 1
ATOM 2245 C C . ALA A 1 289 ? 3.142 16.256 2.066 1.00 52.06 289 ALA A C 1
ATOM 2247 O O . ALA A 1 289 ? 3.363 16.241 0.847 1.00 52.06 289 ALA A O 1
ATOM 2248 N N . PRO A 1 290 ? 2.173 17.027 2.577 1.00 52.62 290 PRO A N 1
ATOM 2249 C CA . PRO A 1 290 ? 1.428 17.996 1.781 1.00 52.62 290 PRO A CA 1
ATOM 2250 C C . PRO A 1 290 ? 2.361 18.992 1.110 1.00 52.62 290 PRO A C 1
ATOM 2252 O O . PRO A 1 290 ? 3.243 19.546 1.759 1.00 52.62 290 PRO A O 1
ATOM 2255 N N . LYS A 1 291 ? 2.159 19.219 -0.192 1.00 54.00 291 LYS A N 1
ATOM 2256 C CA . LYS A 1 291 ? 3.040 20.105 -0.970 1.00 54.00 291 LYS A CA 1
ATOM 2257 C C . LYS A 1 291 ? 2.895 21.573 -0.559 1.00 54.00 291 LYS A C 1
ATOM 2259 O O . LYS A 1 291 ? 3.832 22.343 -0.736 1.00 54.00 291 LYS A O 1
ATOM 2264 N N . ASP A 1 292 ? 1.731 21.935 -0.024 1.00 64.06 292 ASP A N 1
ATOM 2265 C CA . ASP A 1 292 ? 1.399 23.257 0.489 1.00 64.06 292 ASP A CA 1
ATOM 2266 C C . ASP A 1 292 ? 0.264 23.185 1.534 1.00 64.06 292 ASP A C 1
ATOM 2268 O O . ASP A 1 292 ? -0.396 22.158 1.731 1.00 64.06 292 ASP A O 1
ATOM 2272 N N . ASP A 1 293 ? 0.041 24.302 2.227 1.00 71.38 293 ASP A N 1
ATOM 2273 C CA . ASP A 1 293 ? -0.996 24.445 3.253 1.00 71.38 293 ASP A CA 1
ATOM 2274 C C . ASP A 1 293 ? -2.422 24.308 2.689 1.00 71.38 293 ASP A C 1
ATOM 2276 O O . ASP A 1 293 ? -3.348 23.962 3.428 1.00 71.38 293 ASP A O 1
ATOM 2280 N N . ALA A 1 294 ? -2.597 24.541 1.385 1.00 78.31 294 ALA A N 1
ATOM 2281 C CA . ALA A 1 294 ? -3.882 24.451 0.705 1.00 78.31 294 ALA A CA 1
ATOM 2282 C C . ALA A 1 294 ? -4.324 22.992 0.518 1.00 78.31 294 ALA A C 1
ATOM 2284 O O . ALA A 1 294 ? -5.492 22.675 0.732 1.00 78.31 294 ALA A O 1
ATOM 2285 N N . GLU A 1 295 ? -3.406 22.084 0.180 1.00 76.62 295 GLU A N 1
ATOM 2286 C CA . GLU A 1 295 ? -3.700 20.652 0.060 1.00 76.62 295 GLU A CA 1
ATOM 2287 C C . GLU A 1 295 ? -4.123 20.044 1.406 1.00 76.62 295 GLU A C 1
ATOM 2289 O O . GLU A 1 295 ? -5.062 19.248 1.463 1.00 76.62 295 GLU A O 1
ATOM 2294 N N . LEU A 1 296 ? -3.489 20.460 2.507 1.00 77.50 296 LEU A N 1
ATOM 2295 C CA . LEU A 1 296 ? -3.933 20.069 3.847 1.00 77.50 296 LEU A CA 1
ATOM 2296 C C . LEU A 1 296 ? -5.325 20.565 4.168 1.00 77.50 296 LEU A C 1
ATOM 2298 O O . LEU A 1 296 ? -6.121 19.799 4.702 1.00 77.50 296 LEU A O 1
ATOM 2302 N N . LEU A 1 297 ? -5.600 21.838 3.881 1.00 83.69 297 LEU A N 1
ATOM 2303 C CA . LEU A 1 297 ? -6.908 22.419 4.141 1.00 83.69 297 LEU A CA 1
ATOM 2304 C C . LEU A 1 297 ? -7.987 21.646 3.381 1.00 83.69 297 LEU A C 1
ATOM 2306 O O . LEU A 1 297 ? -8.951 21.209 3.984 1.00 83.69 297 LEU A O 1
ATOM 2310 N N . GLN A 1 298 ? -7.745 21.321 2.111 1.00 84.19 298 GLN A N 1
ATOM 2311 C CA . GLN A 1 298 ? -8.665 20.513 1.309 1.00 84.19 298 GLN A CA 1
ATOM 2312 C C . GLN A 1 298 ? -8.932 19.112 1.878 1.00 84.19 298 GLN A C 1
ATOM 2314 O O . GLN A 1 298 ? -10.043 18.601 1.740 1.00 84.19 298 GLN A O 1
ATOM 2319 N N . LEU A 1 299 ? -7.924 18.456 2.461 1.00 82.69 299 LEU A N 1
ATOM 2320 C CA . LEU A 1 299 ? -8.107 17.149 3.101 1.00 82.69 299 LEU A CA 1
ATOM 2321 C C . LEU A 1 299 ? -8.809 17.267 4.454 1.00 82.69 299 LEU A C 1
ATOM 2323 O O . LEU A 1 299 ? -9.601 16.393 4.795 1.00 82.69 299 LEU A O 1
ATOM 2327 N N . ARG A 1 300 ? -8.550 18.344 5.202 1.00 83.62 300 ARG A N 1
ATOM 2328 C CA . ARG A 1 300 ? -9.286 18.656 6.431 1.00 83.62 300 ARG A CA 1
ATOM 2329 C C . ARG A 1 300 ? -10.750 18.919 6.121 1.00 83.62 300 ARG A C 1
ATOM 2331 O O . ARG A 1 300 ? -11.588 18.257 6.706 1.00 83.62 300 ARG A O 1
ATOM 2338 N N . ASP A 1 301 ? -11.041 19.790 5.161 1.00 86.25 301 ASP A N 1
ATOM 2339 C CA . ASP A 1 301 ? -12.403 20.101 4.723 1.00 86.25 301 ASP A CA 1
ATOM 2340 C C . ASP A 1 301 ? -13.124 18.841 4.237 1.00 86.25 301 ASP A C 1
ATOM 2342 O O . ASP A 1 301 ? -14.295 18.640 4.537 1.00 86.25 301 ASP A O 1
ATOM 2346 N N . PHE A 1 302 ? -12.411 17.950 3.537 1.00 84.12 302 PHE A N 1
ATOM 2347 C CA . PHE A 1 302 ? -12.950 16.647 3.160 1.00 84.12 302 PHE A CA 1
ATOM 2348 C C . PHE A 1 302 ? -13.321 15.798 4.384 1.00 84.12 302 PHE A C 1
ATOM 2350 O O . PHE A 1 302 ? -14.451 15.336 4.458 1.00 84.12 302 PHE A O 1
ATOM 2357 N N . LEU A 1 303 ? -12.421 15.611 5.353 1.00 81.12 303 LEU A N 1
ATOM 2358 C CA . LEU A 1 303 ? -12.730 14.844 6.567 1.00 81.12 303 LEU A CA 1
ATOM 2359 C C . LEU A 1 303 ? -13.861 15.477 7.383 1.00 81.12 303 LEU A C 1
ATOM 2361 O O . LEU A 1 303 ? -14.730 14.771 7.878 1.00 81.12 303 LEU A O 1
ATOM 2365 N N . GLU A 1 304 ? -13.867 16.803 7.492 1.00 84.31 304 GLU A N 1
ATOM 2366 C CA . GLU A 1 304 ? -14.919 17.558 8.170 1.00 84.31 304 GLU A CA 1
ATOM 2367 C C . GLU A 1 304 ? -16.270 17.406 7.459 1.00 84.31 304 GLU A C 1
ATOM 2369 O O . GLU A 1 304 ? -17.294 17.280 8.122 1.00 84.31 304 GLU A O 1
ATOM 2374 N N . SER A 1 305 ? -16.283 17.312 6.123 1.00 82.50 305 SER A N 1
ATOM 2375 C CA . SER A 1 305 ? -17.505 17.048 5.349 1.00 82.50 305 SER A CA 1
ATOM 2376 C C . SER A 1 305 ? -18.090 15.649 5.556 1.00 82.50 305 SER A C 1
ATOM 2378 O O . SER A 1 305 ? -19.233 15.418 5.177 1.00 82.50 305 SER A O 1
ATOM 2380 N N . LEU A 1 306 ? -17.321 14.720 6.139 1.00 80.69 306 LEU A N 1
ATOM 2381 C CA . LEU A 1 306 ? -17.811 13.388 6.493 1.00 80.69 306 LEU A CA 1
ATOM 2382 C C . LEU A 1 306 ? -18.522 13.374 7.850 1.00 80.69 306 LEU A C 1
ATOM 2384 O O . LEU A 1 306 ? -19.113 12.354 8.189 1.00 80.69 306 LEU A O 1
ATOM 2388 N N . ARG A 1 307 ? -18.460 14.452 8.646 1.00 79.88 307 ARG A N 1
ATOM 2389 C CA . ARG A 1 307 ? -19.207 14.500 9.908 1.00 79.88 307 ARG A CA 1
ATOM 2390 C C . ARG A 1 307 ? -20.722 14.506 9.623 1.00 79.88 307 ARG A C 1
ATOM 2392 O O . ARG A 1 307 ? -21.147 15.225 8.719 1.00 79.88 307 ARG A O 1
ATOM 2399 N N . PRO A 1 308 ? -21.511 13.720 10.374 1.00 73.56 308 PRO A N 1
ATOM 2400 C CA . PRO A 1 308 ? -22.967 13.660 10.248 1.00 73.56 308 PRO A CA 1
ATOM 2401 C C . PRO A 1 308 ? -23.667 14.912 10.794 1.00 73.56 308 PRO A C 1
ATOM 2403 O O . PRO A 1 308 ? -23.089 15.595 11.675 1.00 73.56 308 PRO A O 1
#

pLDDT: mean 80.2, std 18.85, range [25.67, 97.81]

Secondary structure (DSSP, 8-state):
----EEETT-EEES-EE-TT-EEES-EEES-EE-SS-EE-SS-EEESEEETT---EE-TT-EET---SSSSSPP-EEE-TT-EE-TT-EEPSSEEETT-TT-EEPTT-EE-SEE---TT-EEE--SSSS-EEETTHHHHH-HHHHHHHHHHHHHHHHTT-S------TTSHHHHHHHHHHHHHHHHHHHHHHHS-S---------------TTSSHHHHSS-HHHHHHHHHHHHHHHHHHHHHTS-GGG--HHHHHHHHHHHHHHHHHHHHHHHHHHHHHTTS-----S-SSHHHHHHHHHHHHHT--